Protein AF-A0A7S1P3B6-F1 (afdb_monomer_lite)

Foldseek 3Di:
DVVVVVVVVVVQVLQQLLQVQVVAADEAEDAQVVVVHDFDWDDPDPRYIYTHDPHDSLVVLLQVLLVCCVVPVPDADEAEEPDVVSVVSSCVSNVDPDHHYDYNVVVVVSSVVSVVVVVVVVVVVVVVVVVVVVVCVVVVVVVVVVVVVVVVVVVVVVVVVVVVVVVPPPDDPDDDPVVVVVVVVVVVVVVVVVPPPDDD

Sequence (200 aa):
RGELSKAREVLRMFAGTYGVRRGHIVKLVWDAHGLDEEPRITRWSRHLEEIFAAGEADEYIIRQTGQLATDNPERDCIVVSDDKEVLYRTVGAAGLEHLSWLNTHTFVREMEVARGQDILMRERRIDRKLRQLEKTKPLLFSERKSSVQRREKERKAALMRKIDQRLQSPSPPPRRSIEEQIAALDDLMRQTGEADGDGA

Organism: NCBI:txid1169539

pLDDT: mean 82.57, std 13.19, range [44.09, 97.94]

Structure (mmCIF, N/CA/C/O backbone):
data_AF-A0A7S1P3B6-F1
#
_entry.id   AF-A0A7S1P3B6-F1
#
loop_
_atom_site.group_PDB
_atom_site.id
_atom_site.type_symbol
_atom_site.label_atom_id
_atom_site.label_alt_id
_atom_site.label_comp_id
_atom_site.label_asym_id
_atom_site.label_entity_id
_atom_site.label_seq_id
_atom_site.pdbx_PDB_ins_code
_atom_site.Cartn_x
_atom_site.Cartn_y
_atom_site.Cartn_z
_atom_site.occupancy
_atom_site.B_iso_or_equiv
_atom_site.auth_seq_id
_atom_site.auth_comp_id
_atom_site.auth_asym_id
_atom_site.auth_atom_id
_atom_site.pdbx_PDB_model_num
ATOM 1 N N . ARG A 1 1 ? 21.021 0.767 7.528 1.00 61.84 1 ARG A N 1
ATOM 2 C CA . ARG A 1 1 ? 20.502 -0.629 7.548 1.00 61.84 1 ARG A CA 1
ATOM 3 C C . ARG A 1 1 ? 19.243 -0.771 8.411 1.00 61.84 1 ARG A C 1
ATOM 5 O O . ARG A 1 1 ? 18.175 -0.932 7.840 1.00 61.84 1 ARG A O 1
ATOM 12 N N . GLY A 1 2 ? 19.307 -0.618 9.742 1.00 71.00 2 GLY A N 1
ATOM 13 C CA . GLY A 1 2 ? 18.113 -0.736 10.609 1.00 71.00 2 GLY A CA 1
ATOM 14 C C . GLY A 1 2 ? 16.985 0.271 10.314 1.00 71.00 2 GLY A C 1
ATOM 15 O O . GLY A 1 2 ? 15.812 -0.083 10.374 1.00 71.00 2 GLY A O 1
ATOM 16 N N . GLU A 1 3 ? 17.327 1.503 9.931 1.00 75.81 3 GLU A N 1
ATOM 17 C CA . GLU A 1 3 ? 16.344 2.543 9.576 1.00 75.81 3 GLU A CA 1
ATOM 18 C C . GLU A 1 3 ? 15.631 2.268 8.245 1.00 75.81 3 GLU A C 1
ATOM 20 O O . GLU A 1 3 ? 14.416 2.425 8.161 1.00 75.81 3 GLU A O 1
ATOM 25 N N . LEU A 1 4 ? 16.354 1.762 7.238 1.00 82.69 4 LEU A N 1
ATOM 26 C CA . LEU A 1 4 ? 15.772 1.364 5.951 1.00 82.69 4 LEU A CA 1
ATOM 27 C C . LEU A 1 4 ? 14.780 0.208 6.120 1.00 82.69 4 LEU A C 1
ATOM 29 O O . LEU A 1 4 ? 13.710 0.232 5.522 1.00 82.69 4 LEU A O 1
ATOM 33 N N . SER A 1 5 ? 15.073 -0.762 6.995 1.00 87.19 5 SER A N 1
ATOM 34 C CA . SER A 1 5 ? 14.123 -1.844 7.292 1.00 87.19 5 SER A CA 1
ATOM 35 C C . SER A 1 5 ? 12.802 -1.308 7.849 1.00 87.19 5 SER A C 1
ATOM 37 O O . SER A 1 5 ? 11.734 -1.692 7.374 1.00 87.19 5 SER A O 1
ATOM 39 N N . LYS A 1 6 ? 12.867 -0.360 8.793 1.00 90.81 6 LYS A N 1
ATOM 40 C CA . LYS A 1 6 ? 11.674 0.292 9.352 1.00 90.81 6 LYS A CA 1
ATOM 41 C C . LYS A 1 6 ? 10.924 1.110 8.301 1.00 90.81 6 LYS A C 1
ATOM 43 O O . LYS A 1 6 ? 9.700 1.050 8.248 1.00 90.81 6 LYS A O 1
ATOM 48 N N . ALA A 1 7 ? 11.637 1.842 7.444 1.00 90.62 7 ALA A N 1
ATOM 49 C CA . ALA A 1 7 ? 11.020 2.604 6.360 1.00 90.62 7 ALA A CA 1
ATOM 50 C C . ALA A 1 7 ? 10.242 1.691 5.394 1.00 90.62 7 ALA A C 1
ATOM 52 O O . ALA A 1 7 ? 9.104 2.007 5.046 1.00 90.62 7 ALA A O 1
ATOM 53 N N . ARG A 1 8 ? 10.795 0.521 5.037 1.00 92.50 8 ARG A N 1
ATOM 54 C CA . ARG A 1 8 ? 10.099 -0.485 4.212 1.00 92.50 8 ARG A CA 1
ATOM 55 C C . ARG A 1 8 ? 8.841 -1.018 4.887 1.00 92.50 8 ARG A C 1
ATOM 57 O O . ARG A 1 8 ? 7.800 -1.098 4.246 1.00 92.50 8 ARG A O 1
ATOM 64 N N . GLU A 1 9 ? 8.908 -1.354 6.175 1.00 92.44 9 GLU A N 1
ATOM 65 C CA . GLU A 1 9 ? 7.739 -1.824 6.935 1.00 92.44 9 GLU A CA 1
ATOM 66 C C . GLU A 1 9 ? 6.615 -0.782 6.965 1.00 92.44 9 GLU A C 1
ATOM 68 O O . GLU A 1 9 ? 5.444 -1.114 6.749 1.00 92.44 9 GLU A O 1
ATOM 73 N N . VAL A 1 10 ? 6.969 0.487 7.184 1.00 92.00 10 VAL A N 1
ATOM 74 C CA . VAL A 1 10 ? 6.019 1.603 7.150 1.00 92.00 10 VAL A CA 1
ATOM 75 C C . VAL A 1 10 ? 5.425 1.752 5.750 1.00 92.00 10 VAL A C 1
ATOM 77 O O . VAL A 1 10 ? 4.201 1.762 5.616 1.00 92.00 10 VAL A O 1
ATOM 80 N N . LEU A 1 11 ? 6.252 1.788 4.701 1.00 93.38 11 LEU A N 1
ATOM 81 C CA . LEU A 1 11 ? 5.773 1.903 3.322 1.00 93.38 11 LEU A CA 1
ATOM 82 C C . LEU A 1 11 ? 4.836 0.747 2.958 1.00 93.38 11 LEU A C 1
ATOM 84 O O . LEU A 1 11 ? 3.761 0.973 2.408 1.00 93.38 11 LEU A O 1
ATOM 88 N N . ARG A 1 12 ? 5.187 -0.482 3.342 1.00 95.06 12 ARG A N 1
ATOM 89 C CA . ARG A 1 12 ? 4.375 -1.686 3.135 1.00 95.06 12 ARG A CA 1
ATOM 90 C C . ARG A 1 12 ? 2.998 -1.562 3.787 1.00 95.06 12 ARG A C 1
ATOM 92 O O . ARG A 1 12 ? 1.987 -1.857 3.151 1.00 95.06 12 ARG A O 1
ATOM 99 N N . MET A 1 13 ? 2.931 -1.091 5.033 1.00 93.12 13 MET A N 1
ATOM 100 C CA . MET A 1 13 ? 1.661 -0.883 5.739 1.00 93.12 13 MET A CA 1
ATOM 101 C C . MET A 1 13 ? 0.756 0.124 5.009 1.00 93.12 13 MET A C 1
ATOM 103 O O . MET A 1 13 ? -0.451 -0.102 4.861 1.00 93.12 13 MET A O 1
ATOM 107 N N . PHE A 1 14 ? 1.334 1.233 4.546 1.00 94.62 14 PHE A N 1
ATOM 108 C CA . PHE A 1 14 ? 0.604 2.293 3.851 1.00 94.62 14 PHE A CA 1
ATOM 109 C C . PHE A 1 14 ? 0.151 1.841 2.462 1.00 94.62 14 PHE A C 1
ATOM 111 O O . PHE A 1 14 ? -1.035 1.946 2.148 1.00 94.62 14 PHE A O 1
ATOM 118 N N . ALA A 1 15 ? 1.054 1.247 1.682 1.00 95.12 15 ALA A N 1
ATOM 119 C CA . ALA A 1 15 ? 0.781 0.692 0.362 1.00 95.12 15 ALA A CA 1
ATOM 120 C C . ALA A 1 15 ? -0.325 -0.371 0.408 1.00 95.12 15 ALA A C 1
ATOM 122 O O . ALA A 1 15 ? -1.250 -0.344 -0.403 1.00 95.12 15 ALA A O 1
ATOM 123 N N . GLY A 1 16 ? -0.298 -1.262 1.404 1.00 95.38 16 GLY A N 1
ATOM 124 C CA . GLY A 1 16 ? -1.354 -2.256 1.595 1.00 95.38 16 GLY A CA 1
ATOM 125 C C . GLY A 1 16 ? -2.717 -1.630 1.889 1.00 95.38 16 GLY A C 1
ATOM 126 O O . GLY A 1 16 ? -3.728 -2.046 1.322 1.00 95.38 16 GLY A O 1
ATOM 127 N N . THR A 1 17 ? -2.755 -0.595 2.733 1.00 94.19 17 THR A N 1
ATOM 128 C CA . THR A 1 17 ? -3.996 0.139 3.039 1.00 94.19 17 THR A CA 1
ATOM 129 C C . THR A 1 17 ? -4.535 0.853 1.799 1.00 94.19 17 THR A C 1
ATOM 131 O O . THR A 1 17 ? -5.733 0.786 1.515 1.00 94.19 17 THR A O 1
ATOM 134 N N . TYR A 1 18 ? -3.648 1.492 1.037 1.00 95.19 18 TYR A N 1
ATOM 135 C CA . TYR A 1 18 ? -3.977 2.156 -0.219 1.00 95.19 18 TYR A CA 1
ATOM 136 C C . TYR A 1 18 ? -4.554 1.178 -1.250 1.00 95.19 18 TYR A C 1
ATOM 138 O O . TYR A 1 18 ? -5.647 1.417 -1.764 1.00 95.19 18 TYR A O 1
ATOM 146 N N . GLY A 1 19 ? -3.889 0.039 -1.477 1.00 95.12 19 GLY A N 1
ATOM 147 C CA . GLY A 1 19 ? -4.352 -1.000 -2.399 1.00 95.12 19 GLY A CA 1
ATOM 148 C C . GLY A 1 19 ? -5.749 -1.521 -2.052 1.00 95.12 19 GLY A C 1
ATOM 149 O O . GLY A 1 19 ? -6.617 -1.590 -2.920 1.00 95.12 19 GLY A O 1
ATOM 150 N N . VAL A 1 20 ? -6.025 -1.788 -0.767 1.00 94.00 20 VAL A N 1
ATOM 151 C CA . VAL A 1 20 ? -7.367 -2.191 -0.298 1.00 94.00 20 VAL A CA 1
ATOM 152 C C . VAL A 1 20 ? -8.415 -1.117 -0.596 1.00 94.00 20 VAL A C 1
ATOM 154 O O . VAL A 1 20 ? -9.520 -1.439 -1.029 1.00 94.00 20 VAL A O 1
ATOM 157 N N . ARG A 1 21 ? -8.090 0.155 -0.346 1.00 90.88 21 ARG A N 1
ATOM 158 C CA . ARG A 1 21 ? -9.032 1.276 -0.472 1.00 90.88 21 ARG A CA 1
ATOM 159 C C . ARG A 1 21 ? -9.351 1.633 -1.915 1.00 90.88 21 ARG A C 1
ATOM 161 O O . ARG A 1 21 ? -10.497 1.959 -2.206 1.00 90.88 21 ARG A O 1
ATOM 168 N N . ARG A 1 22 ? -8.352 1.578 -2.791 1.00 91.81 22 ARG A N 1
ATOM 169 C CA . ARG A 1 22 ? -8.499 1.901 -4.214 1.00 91.81 22 ARG A CA 1
ATOM 170 C C . ARG A 1 22 ? -8.865 0.693 -5.077 1.00 91.81 22 ARG A C 1
ATOM 172 O O . ARG A 1 22 ? -9.194 0.863 -6.240 1.00 91.81 22 ARG A O 1
ATOM 179 N N . GLY A 1 23 ? -8.822 -0.518 -4.520 1.00 92.81 23 GLY A N 1
ATOM 180 C CA . GLY A 1 23 ? -9.044 -1.746 -5.283 1.00 92.81 23 GLY A CA 1
ATOM 181 C C . GLY A 1 23 ? -7.869 -2.121 -6.191 1.00 92.81 23 GLY A C 1
ATOM 182 O O . GLY A 1 23 ? -8.039 -2.935 -7.091 1.00 92.81 23 GLY A O 1
ATOM 183 N N . HIS A 1 24 ? -6.681 -1.563 -5.951 1.00 93.25 24 HIS A N 1
ATOM 184 C CA . HIS A 1 24 ? -5.470 -1.855 -6.718 1.00 93.25 24 HIS A CA 1
ATOM 185 C C . HIS A 1 24 ? -4.653 -2.987 -6.083 1.00 93.25 24 HIS A C 1
ATOM 187 O O . HIS A 1 24 ? -4.792 -3.297 -4.893 1.00 93.25 24 HIS A O 1
ATOM 193 N N . ILE A 1 25 ? -3.777 -3.595 -6.883 1.00 95.12 25 ILE A N 1
ATOM 194 C CA . ILE A 1 25 ? -2.675 -4.428 -6.394 1.00 95.12 25 ILE A CA 1
ATOM 195 C C . ILE A 1 25 ? -1.422 -3.563 -6.447 1.00 95.12 25 ILE A C 1
ATOM 197 O O . ILE A 1 25 ? -0.974 -3.197 -7.529 1.00 95.12 25 ILE A O 1
ATOM 201 N N . VAL A 1 26 ? -0.874 -3.219 -5.284 1.00 96.12 26 VAL A N 1
ATOM 202 C CA . VAL A 1 26 ? 0.354 -2.426 -5.201 1.00 96.12 26 VAL A CA 1
ATOM 203 C C . VAL A 1 26 ? 1.552 -3.366 -5.212 1.00 96.12 26 VAL A C 1
ATOM 205 O O . VAL A 1 26 ? 1.605 -4.306 -4.417 1.00 96.12 26 VAL A O 1
ATOM 208 N N . LYS A 1 27 ? 2.514 -3.104 -6.096 1.00 96.31 27 LYS A N 1
ATOM 209 C CA . LYS A 1 27 ? 3.785 -3.828 -6.169 1.00 96.31 27 LYS A CA 1
ATOM 210 C C . LYS A 1 27 ? 4.906 -2.890 -5.733 1.00 96.31 27 LYS A C 1
ATOM 212 O O . LYS A 1 27 ? 5.185 -1.915 -6.421 1.00 96.31 27 LYS A O 1
ATOM 217 N N . LEU A 1 28 ? 5.516 -3.160 -4.581 1.00 96.50 28 LEU A N 1
ATOM 218 C CA . LEU A 1 28 ? 6.702 -2.440 -4.115 1.00 96.50 28 LEU A CA 1
ATOM 219 C C . LEU A 1 28 ? 7.939 -3.158 -4.644 1.00 96.50 28 LEU A C 1
ATOM 221 O O . LEU A 1 28 ? 8.182 -4.298 -4.252 1.00 96.50 28 LEU A O 1
ATOM 225 N N . VAL A 1 29 ? 8.688 -2.512 -5.535 1.00 96.00 29 VAL A N 1
ATOM 226 C CA . VAL A 1 29 ? 9.890 -3.080 -6.156 1.00 96.00 29 VAL A CA 1
ATOM 227 C C . VAL A 1 29 ? 11.123 -2.434 -5.539 1.00 96.00 29 VAL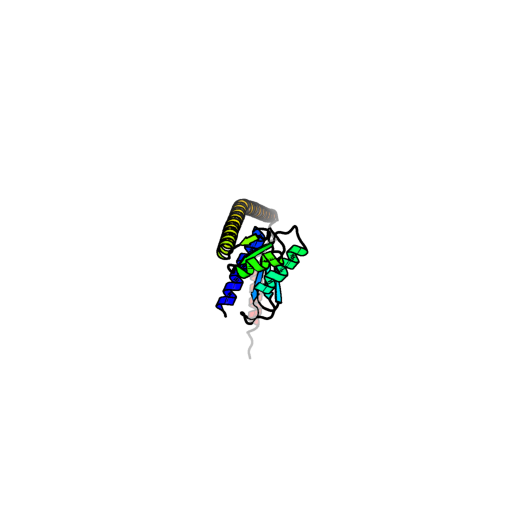 A C 1
ATOM 229 O O . VAL A 1 29 ? 11.213 -1.214 -5.451 1.00 96.00 29 VAL A O 1
ATOM 232 N N . TRP A 1 30 ? 12.063 -3.266 -5.111 1.00 95.19 30 TRP A N 1
ATOM 233 C CA . TRP A 1 30 ? 13.320 -2.871 -4.496 1.00 95.19 30 TRP A CA 1
ATOM 234 C C . TRP A 1 30 ? 14.490 -3.433 -5.297 1.00 95.19 30 TRP A C 1
ATOM 236 O O . TRP A 1 30 ? 14.425 -4.577 -5.751 1.00 95.19 30 TRP A O 1
ATOM 246 N N . ASP A 1 31 ? 15.579 -2.672 -5.401 1.00 93.88 31 ASP A N 1
ATOM 247 C CA . ASP A 1 31 ? 16.866 -3.225 -5.821 1.00 93.88 31 ASP A CA 1
ATOM 248 C C . ASP A 1 31 ? 17.407 -4.108 -4.690 1.00 93.88 31 ASP A C 1
ATOM 250 O O . ASP A 1 31 ? 17.659 -3.644 -3.574 1.00 93.88 31 ASP A O 1
ATOM 254 N N . ALA A 1 32 ? 17.527 -5.404 -4.971 1.00 92.44 32 ALA A N 1
ATOM 255 C CA . ALA A 1 32 ? 17.988 -6.383 -4.001 1.00 92.44 32 ALA A CA 1
ATOM 256 C C . ALA A 1 32 ? 19.463 -6.157 -3.624 1.00 92.44 32 ALA A C 1
ATOM 258 O O . ALA A 1 32 ? 19.812 -6.251 -2.447 1.00 92.44 32 ALA A O 1
ATOM 259 N N . HIS A 1 33 ? 20.308 -5.770 -4.589 1.00 87.75 33 HIS A N 1
ATOM 260 C CA . HIS A 1 33 ? 21.740 -5.556 -4.364 1.00 87.75 33 HIS A CA 1
ATOM 261 C C . HIS A 1 33 ? 21.981 -4.311 -3.517 1.00 87.75 33 HIS A C 1
ATOM 263 O O . HIS A 1 33 ? 22.737 -4.365 -2.550 1.00 87.75 33 HIS A O 1
ATOM 269 N N . GLY A 1 34 ? 21.276 -3.214 -3.811 1.00 86.25 34 GLY A N 1
ATOM 270 C CA . GLY A 1 34 ? 21.343 -1.984 -3.016 1.00 86.25 34 GLY A CA 1
ATOM 271 C C . GLY A 1 34 ? 20.883 -2.143 -1.558 1.00 86.25 34 GLY A C 1
ATOM 272 O O . GLY A 1 34 ? 21.132 -1.260 -0.735 1.00 86.25 34 GLY A O 1
ATOM 273 N N . LEU A 1 35 ? 20.219 -3.254 -1.220 1.00 87.88 35 LEU A N 1
ATOM 274 C CA . LEU A 1 35 ? 19.700 -3.540 0.118 1.00 87.88 35 LEU A CA 1
ATOM 275 C C . LEU A 1 35 ? 20.355 -4.740 0.819 1.00 87.88 35 LEU A C 1
ATOM 277 O O . LEU A 1 35 ? 19.934 -5.048 1.934 1.00 87.88 35 LEU A O 1
ATOM 281 N N . ASP A 1 36 ? 21.370 -5.377 0.223 1.00 89.12 36 ASP A N 1
ATOM 282 C CA . ASP A 1 36 ? 21.962 -6.639 0.701 1.00 89.12 36 ASP A CA 1
ATOM 283 C C . ASP A 1 36 ? 20.909 -7.759 0.891 1.00 89.12 36 ASP A C 1
ATOM 285 O O . ASP A 1 36 ? 20.940 -8.515 1.864 1.00 89.12 36 ASP A O 1
ATOM 289 N N . GLU A 1 37 ? 19.928 -7.845 -0.008 1.00 91.06 37 GLU A N 1
ATOM 290 C CA . GLU A 1 37 ? 18.827 -8.812 0.052 1.00 91.06 37 GLU A CA 1
ATOM 291 C C . GLU A 1 37 ? 18.897 -9.791 -1.126 1.00 91.06 37 GLU A C 1
ATOM 293 O O . GLU A 1 37 ? 19.353 -9.453 -2.216 1.00 91.06 37 GLU A O 1
ATOM 298 N N . GLU A 1 38 ? 18.398 -11.012 -0.937 1.00 94.56 38 GLU A N 1
ATOM 299 C CA . GLU A 1 38 ? 18.247 -11.962 -2.043 1.00 94.56 38 GLU A CA 1
ATOM 300 C C . GLU A 1 38 ? 17.012 -11.630 -2.899 1.00 94.56 38 GLU A C 1
ATOM 302 O O . GLU A 1 38 ? 15.961 -11.280 -2.338 1.00 94.56 38 GLU A O 1
ATOM 307 N N . PRO A 1 39 ? 17.085 -11.791 -4.236 1.00 96.69 39 PRO A N 1
ATOM 308 C CA . PRO A 1 39 ? 15.933 -11.619 -5.108 1.00 96.69 39 PRO A CA 1
ATOM 309 C C . PRO A 1 39 ? 14.790 -12.559 -4.729 1.00 96.69 39 PRO A C 1
ATOM 311 O O . PRO A 1 39 ? 14.952 -13.778 -4.672 1.00 96.69 39 PRO A O 1
ATOM 314 N N . ARG A 1 40 ? 13.611 -11.994 -4.480 1.00 96.81 40 ARG A N 1
ATOM 315 C CA . ARG A 1 40 ? 12.426 -12.745 -4.051 1.00 96.81 40 ARG A CA 1
ATOM 316 C C . ARG A 1 40 ? 11.156 -11.942 -4.255 1.00 96.81 40 ARG A C 1
ATOM 318 O O . ARG A 1 40 ? 11.177 -10.714 -4.292 1.00 96.81 40 ARG A O 1
ATOM 325 N N . ILE A 1 41 ? 10.033 -12.647 -4.318 1.00 97.12 41 ILE A N 1
ATOM 326 C CA . ILE A 1 41 ? 8.700 -12.048 -4.351 1.00 97.12 41 ILE A CA 1
ATOM 327 C C . ILE A 1 41 ? 7.936 -12.525 -3.122 1.00 97.12 41 ILE A C 1
ATOM 329 O O . ILE A 1 41 ? 7.739 -13.723 -2.928 1.00 97.12 41 ILE A O 1
ATOM 333 N N . THR A 1 42 ? 7.473 -11.578 -2.315 1.00 97.44 42 THR A N 1
ATOM 334 C CA . THR A 1 42 ? 6.662 -11.834 -1.127 1.00 97.44 42 THR A CA 1
ATOM 335 C C . THR A 1 42 ? 5.280 -11.234 -1.323 1.00 97.44 42 THR A C 1
ATOM 337 O O . THR A 1 42 ? 5.106 -10.016 -1.389 1.00 97.44 42 THR A O 1
ATOM 340 N N . ARG A 1 43 ? 4.257 -12.090 -1.367 1.00 97.56 43 ARG A N 1
ATOM 341 C CA . ARG A 1 43 ? 2.864 -11.644 -1.403 1.00 97.56 43 ARG A CA 1
ATOM 342 C C . ARG A 1 43 ? 2.324 -11.486 0.013 1.00 97.56 43 ARG A C 1
ATOM 344 O O . ARG A 1 43 ? 2.047 -12.468 0.694 1.00 97.56 43 ARG A O 1
ATOM 351 N N . TRP A 1 44 ? 2.133 -10.241 0.437 1.00 96.50 44 TRP A N 1
ATOM 352 C CA . TRP A 1 44 ? 1.631 -9.913 1.773 1.00 96.50 44 TRP A CA 1
ATOM 353 C C . TRP A 1 44 ? 0.107 -9.982 1.861 1.00 96.50 44 TRP A C 1
ATOM 355 O O . TRP A 1 44 ? -0.454 -10.290 2.910 1.00 96.50 44 TRP A O 1
ATOM 365 N N . SER A 1 45 ? -0.586 -9.671 0.764 1.00 96.62 45 SER A N 1
ATOM 366 C CA . SER A 1 45 ? -2.042 -9.780 0.680 1.00 96.62 45 SER A CA 1
ATOM 367 C C . SER A 1 45 ? -2.507 -9.876 -0.775 1.00 96.62 45 SER A C 1
ATOM 369 O O . SER A 1 45 ? -1.710 -9.837 -1.712 1.00 96.62 45 SER A O 1
ATOM 371 N N . ARG A 1 46 ? -3.826 -9.934 -0.998 1.00 96.62 46 ARG A N 1
ATOM 372 C CA . ARG A 1 46 ? -4.382 -9.821 -2.356 1.00 96.62 46 ARG A CA 1
ATOM 373 C C . ARG A 1 46 ? -4.127 -8.453 -3.015 1.00 96.62 46 ARG A C 1
ATOM 375 O O . ARG A 1 46 ? -4.253 -8.371 -4.227 1.00 96.62 46 ARG A O 1
ATOM 382 N N . HIS A 1 47 ? -3.791 -7.424 -2.229 1.00 97.06 47 HIS A N 1
ATOM 383 C CA . HIS A 1 47 ? -3.602 -6.033 -2.664 1.00 97.06 47 HIS A CA 1
ATOM 384 C C . HIS A 1 47 ? -2.154 -5.533 -2.541 1.00 97.06 47 HIS A C 1
ATOM 386 O O . HIS A 1 47 ? -1.903 -4.362 -2.815 1.00 97.06 47 HIS A O 1
ATOM 392 N N . LEU A 1 48 ? -1.217 -6.371 -2.084 1.00 97.75 48 LEU A N 1
ATOM 393 C CA . LEU A 1 48 ? 0.161 -5.951 -1.841 1.00 97.75 48 LEU A CA 1
ATOM 394 C C . LEU A 1 48 ? 1.157 -7.076 -2.101 1.00 97.75 48 LEU A C 1
ATOM 396 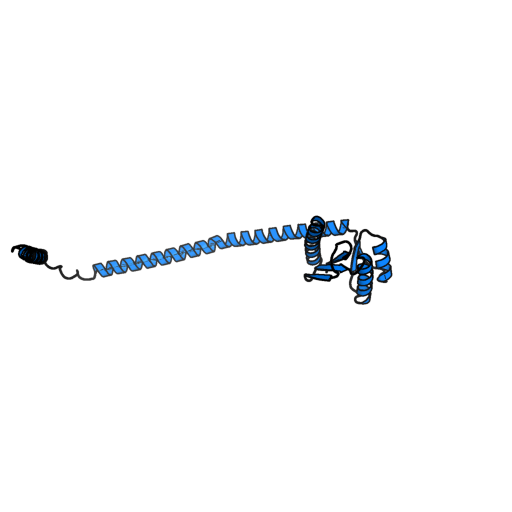O O . LEU A 1 48 ? 1.088 -8.137 -1.470 1.00 97.75 48 LEU A O 1
ATOM 400 N N . GLU A 1 49 ? 2.119 -6.775 -2.960 1.00 97.94 49 GLU A N 1
ATOM 401 C CA . GLU A 1 49 ? 3.292 -7.586 -3.253 1.00 97.94 49 GLU A CA 1
ATOM 402 C C . GLU A 1 49 ? 4.552 -6.756 -3.007 1.00 97.94 49 GLU A C 1
ATOM 404 O O . GLU A 1 49 ? 4.596 -5.557 -3.284 1.00 97.94 49 GLU A O 1
ATOM 409 N N . GLU A 1 50 ? 5.571 -7.399 -2.456 1.00 97.25 50 GLU A N 1
ATOM 410 C CA . GLU A 1 50 ? 6.895 -6.829 -2.251 1.00 97.25 50 GLU A CA 1
ATOM 411 C C . GLU A 1 50 ? 7.904 -7.661 -3.033 1.00 97.25 50 GLU A C 1
ATOM 413 O O . GLU A 1 50 ? 7.914 -8.888 -2.933 1.00 97.25 50 GLU A O 1
ATOM 418 N N . ILE A 1 51 ? 8.722 -6.995 -3.834 1.00 97.44 51 ILE A N 1
ATOM 419 C CA . ILE A 1 51 ? 9.579 -7.619 -4.830 1.00 97.44 51 ILE A CA 1
ATOM 420 C C . ILE A 1 51 ? 10.993 -7.091 -4.641 1.00 97.44 51 ILE A C 1
ATOM 422 O O . ILE A 1 51 ? 11.223 -5.890 -4.695 1.00 97.44 51 ILE A O 1
ATOM 426 N N . PHE A 1 52 ? 11.933 -8.003 -4.454 1.00 96.75 52 PHE A N 1
ATOM 427 C CA . PHE A 1 52 ? 13.364 -7.746 -4.515 1.00 96.75 52 PHE A CA 1
ATOM 428 C C . PHE A 1 52 ? 13.840 -8.193 -5.893 1.00 96.75 52 PHE A C 1
ATOM 430 O O . PHE A 1 52 ? 13.837 -9.389 -6.194 1.00 96.75 52 PHE A O 1
ATOM 437 N N . ALA A 1 53 ? 14.152 -7.232 -6.758 1.00 96.38 53 ALA A N 1
ATOM 438 C CA . ALA A 1 53 ? 14.495 -7.486 -8.147 1.00 96.38 53 ALA A CA 1
ATOM 439 C C . ALA A 1 53 ? 15.888 -8.123 -8.272 1.00 96.38 53 ALA A C 1
ATOM 441 O O . ALA A 1 53 ? 16.843 -7.715 -7.615 1.00 96.38 53 ALA A O 1
ATOM 442 N N . ALA A 1 54 ? 16.010 -9.116 -9.156 1.00 91.75 54 ALA A N 1
ATOM 443 C CA . ALA A 1 54 ? 17.309 -9.593 -9.621 1.00 91.75 54 ALA A CA 1
ATOM 444 C C . ALA A 1 54 ? 17.866 -8.568 -10.623 1.00 91.75 54 ALA A C 1
ATOM 446 O O . ALA A 1 54 ? 17.583 -8.657 -11.818 1.00 91.75 54 ALA A O 1
ATOM 447 N N . GLY A 1 55 ? 18.583 -7.568 -10.106 1.00 89.62 55 GLY A N 1
ATOM 448 C CA . GLY A 1 55 ? 19.078 -6.410 -10.855 1.00 89.62 55 GLY A CA 1
ATOM 449 C C . GLY A 1 55 ? 18.406 -5.110 -10.412 1.00 89.62 55 GLY A C 1
ATOM 450 O O . GLY A 1 55 ? 17.778 -5.061 -9.355 1.00 89.62 55 GLY A O 1
ATOM 451 N N . GLU A 1 56 ? 18.537 -4.068 -11.228 1.00 91.81 56 GLU A N 1
ATOM 452 C CA . GLU A 1 56 ? 17.960 -2.755 -10.937 1.00 91.81 56 GLU A CA 1
ATOM 453 C C . GLU A 1 56 ? 16.427 -2.819 -10.884 1.00 91.81 56 GLU A C 1
ATOM 455 O O . GLU A 1 56 ? 15.770 -3.481 -11.699 1.00 91.81 56 GLU A O 1
ATOM 460 N N . ALA A 1 57 ? 15.844 -2.116 -9.909 1.00 93.06 57 ALA A N 1
ATOM 461 C CA . ALA A 1 57 ? 14.394 -2.048 -9.739 1.00 93.06 57 ALA A CA 1
ATOM 462 C C . ALA A 1 57 ? 13.700 -1.500 -10.996 1.00 93.06 57 ALA A C 1
ATOM 464 O O . ALA A 1 57 ? 12.633 -1.985 -11.376 1.00 93.06 57 ALA A O 1
ATOM 465 N N . ASP A 1 58 ? 14.335 -0.544 -11.667 1.00 93.31 58 ASP A N 1
ATOM 466 C CA . ASP A 1 58 ? 13.792 0.147 -12.831 1.00 93.31 58 ASP A CA 1
ATOM 467 C C . ASP A 1 58 ? 13.644 -0.782 -14.036 1.00 93.31 58 ASP A C 1
ATOM 469 O O . ASP A 1 58 ? 12.567 -0.865 -14.627 1.00 93.31 58 ASP A O 1
ATOM 473 N N . GLU A 1 59 ? 14.675 -1.574 -14.343 1.00 93.12 59 GLU A N 1
ATOM 474 C CA . GLU A 1 59 ? 14.620 -2.597 -15.396 1.00 93.12 59 GLU A CA 1
ATOM 475 C C . GLU A 1 59 ? 13.528 -3.633 -15.121 1.00 93.12 59 GLU A C 1
ATOM 477 O O . GLU A 1 59 ? 12.808 -4.076 -16.026 1.00 93.12 59 GLU A O 1
ATOM 482 N N . TYR A 1 60 ? 13.361 -4.008 -13.850 1.00 94.81 60 TYR A N 1
ATOM 483 C CA . TYR A 1 60 ? 12.287 -4.905 -13.452 1.00 94.81 60 TYR A CA 1
ATOM 484 C C . TYR A 1 60 ? 10.910 -4.277 -13.707 1.00 94.81 60 TYR A C 1
ATOM 486 O O . TYR A 1 60 ? 10.050 -4.939 -14.297 1.00 94.81 60 TYR A O 1
ATOM 494 N N . ILE A 1 61 ? 10.701 -3.018 -13.305 1.00 92.94 61 ILE A N 1
ATOM 495 C CA . ILE A 1 61 ? 9.445 -2.281 -13.508 1.00 92.94 61 ILE A CA 1
ATOM 496 C C . ILE A 1 61 ? 9.132 -2.148 -14.999 1.00 92.94 61 ILE A C 1
ATOM 498 O O . ILE A 1 61 ? 8.024 -2.501 -15.407 1.00 92.94 61 ILE A O 1
ATOM 502 N N . ILE A 1 62 ? 10.094 -1.710 -15.814 1.00 91.50 62 ILE A N 1
ATOM 503 C CA . ILE A 1 62 ? 9.927 -1.517 -17.261 1.00 91.50 62 ILE A CA 1
ATOM 504 C C . ILE A 1 62 ? 9.499 -2.834 -17.919 1.00 91.50 62 ILE A C 1
ATOM 506 O O . ILE A 1 62 ? 8.472 -2.892 -18.601 1.00 91.50 62 ILE A O 1
ATOM 510 N N . ARG A 1 63 ? 10.233 -3.923 -17.656 1.00 92.12 63 ARG A N 1
ATOM 511 C CA . ARG A 1 63 ? 9.943 -5.243 -18.232 1.00 92.12 63 ARG A CA 1
ATOM 512 C C . ARG A 1 63 ? 8.582 -5.778 -17.795 1.00 92.12 63 ARG A C 1
ATOM 514 O O . ARG A 1 63 ? 7.828 -6.277 -18.626 1.00 92.12 63 ARG A O 1
ATOM 521 N N . GLN A 1 64 ? 8.270 -5.713 -16.500 1.00 91.69 64 GLN A N 1
ATOM 522 C CA . GLN A 1 64 ? 7.000 -6.228 -15.983 1.00 91.69 64 GLN A CA 1
ATOM 523 C C . GLN A 1 64 ? 5.807 -5.418 -16.474 1.00 91.69 64 GLN A C 1
ATOM 525 O O . GLN A 1 64 ? 4.766 -5.994 -16.773 1.00 91.69 64 GLN A O 1
ATOM 530 N N . THR A 1 65 ? 5.951 -4.101 -16.581 1.00 89.62 65 THR A N 1
ATOM 531 C CA . THR A 1 65 ? 4.881 -3.234 -17.075 1.00 89.62 65 THR A CA 1
ATOM 532 C C . THR A 1 65 ? 4.621 -3.486 -18.556 1.00 89.62 65 THR A C 1
ATOM 534 O O . THR A 1 65 ? 3.464 -3.621 -18.942 1.00 89.62 65 THR A O 1
ATOM 537 N N . GLY A 1 66 ? 5.672 -3.662 -19.366 1.00 87.69 66 GLY A N 1
ATOM 538 C CA . GLY A 1 66 ? 5.524 -4.037 -20.776 1.00 87.69 66 GLY A CA 1
ATOM 539 C C . GLY A 1 66 ? 4.835 -5.392 -20.976 1.00 87.69 66 GLY A C 1
ATOM 540 O O . GLY A 1 66 ? 3.925 -5.517 -21.795 1.00 87.69 66 GLY A O 1
ATOM 541 N N . GLN A 1 67 ? 5.200 -6.395 -20.170 1.00 88.94 67 GLN A N 1
ATOM 542 C CA . GLN A 1 67 ? 4.526 -7.700 -20.176 1.00 88.94 67 GLN A CA 1
ATOM 543 C C . GLN A 1 67 ? 3.058 -7.582 -19.755 1.00 88.94 67 GLN A C 1
ATOM 545 O O . GLN A 1 67 ? 2.181 -8.078 -20.451 1.00 88.94 67 GLN A O 1
ATOM 550 N N . LEU A 1 68 ? 2.771 -6.866 -18.663 1.00 86.69 68 LEU A N 1
ATOM 551 C CA . LEU A 1 68 ? 1.403 -6.665 -18.182 1.00 86.69 68 LEU A CA 1
ATOM 552 C C . LEU A 1 68 ? 0.520 -5.954 -19.207 1.00 86.69 68 LEU A C 1
ATOM 554 O O . LEU A 1 68 ? -0.631 -6.352 -19.368 1.00 86.69 68 LEU A O 1
ATOM 558 N N . ALA A 1 69 ? 1.054 -4.942 -19.891 1.00 84.50 69 ALA A N 1
ATOM 559 C CA . ALA A 1 69 ? 0.358 -4.228 -20.954 1.00 84.50 69 ALA A CA 1
ATOM 560 C C . ALA A 1 69 ? 0.024 -5.151 -22.135 1.00 84.50 69 ALA A C 1
ATOM 562 O O . ALA A 1 69 ? -1.086 -5.110 -22.659 1.00 84.50 69 ALA A O 1
ATOM 563 N N . THR A 1 70 ? 0.963 -6.027 -22.505 1.00 84.25 70 THR A N 1
ATOM 564 C CA . THR A 1 70 ? 0.773 -7.011 -23.582 1.00 84.25 70 THR A CA 1
ATOM 565 C C . THR A 1 70 ? -0.269 -8.064 -23.199 1.00 84.25 70 THR A C 1
ATOM 567 O O . THR A 1 70 ? -1.163 -8.373 -23.984 1.00 84.25 70 THR A O 1
ATOM 570 N N . ASP A 1 71 ? -0.179 -8.596 -21.980 1.00 87.38 71 ASP A N 1
ATOM 571 C CA . ASP A 1 71 ? -1.039 -9.681 -21.502 1.00 87.38 71 ASP A CA 1
ATOM 572 C C . ASP A 1 71 ? -2.454 -9.199 -21.140 1.00 87.38 71 ASP A C 1
ATOM 574 O O . ASP A 1 71 ? -3.403 -9.984 -21.130 1.00 87.38 71 ASP A O 1
ATOM 578 N N . ASN A 1 72 ? -2.602 -7.925 -20.765 1.00 82.69 72 ASN A N 1
ATOM 579 C CA . ASN A 1 72 ? -3.846 -7.347 -20.257 1.00 82.69 72 ASN A CA 1
ATOM 580 C C . ASN A 1 72 ? -4.048 -5.919 -20.798 1.00 82.69 72 ASN A C 1
ATOM 582 O O . ASN A 1 72 ? -3.999 -4.967 -20.015 1.00 82.69 72 ASN A O 1
ATOM 586 N N . PRO A 1 73 ? -4.331 -5.748 -22.100 1.00 78.50 73 PRO A N 1
ATOM 587 C CA . PRO A 1 73 ? -4.429 -4.423 -22.717 1.00 78.50 73 PRO A CA 1
ATOM 588 C C . PRO A 1 73 ? -5.552 -3.549 -22.135 1.00 78.50 73 PRO A C 1
ATOM 590 O O . PRO A 1 73 ? -5.492 -2.330 -22.228 1.00 78.50 73 PRO A O 1
ATOM 593 N N . GLU A 1 74 ? -6.565 -4.152 -21.505 1.00 78.38 74 GLU A N 1
ATOM 594 C CA . GLU A 1 74 ? -7.668 -3.431 -20.851 1.00 78.38 74 GLU A CA 1
ATOM 595 C C . GLU A 1 74 ? -7.371 -3.017 -19.398 1.00 78.38 74 GLU A C 1
ATOM 597 O O . GLU A 1 74 ? -8.209 -2.388 -18.752 1.00 78.38 74 GLU A O 1
ATOM 602 N N . ARG A 1 75 ? -6.224 -3.416 -18.828 1.00 76.00 75 ARG A N 1
ATOM 603 C CA . ARG A 1 75 ? -5.880 -3.088 -17.439 1.00 76.00 75 ARG A CA 1
ATOM 604 C C . ARG A 1 75 ? -4.964 -1.880 -17.370 1.00 76.00 75 ARG A C 1
ATOM 606 O O . ARG A 1 75 ? -3.823 -1.928 -17.819 1.00 76.00 75 ARG A O 1
ATOM 613 N N . ASP A 1 76 ? -5.424 -0.862 -16.655 1.00 80.12 76 ASP A N 1
ATOM 614 C CA . ASP A 1 76 ? -4.603 0.301 -16.346 1.00 80.12 76 ASP A CA 1
ATOM 615 C C . ASP A 1 76 ? -3.470 -0.069 -15.380 1.00 80.12 76 ASP A C 1
ATOM 617 O O . ASP A 1 76 ? -3.691 -0.572 -14.270 1.00 80.12 76 ASP A O 1
ATOM 621 N N . CYS A 1 77 ? -2.237 0.207 -15.802 1.00 86.88 77 CYS A N 1
ATOM 622 C CA . CYS A 1 77 ? -1.056 0.150 -14.954 1.00 86.88 77 CYS A CA 1
ATOM 623 C C . CYS A 1 77 ? -0.627 1.572 -14.587 1.00 86.88 77 CYS A C 1
ATOM 625 O O . CYS A 1 77 ? -0.557 2.448 -15.451 1.00 86.88 77 CYS A O 1
ATOM 627 N N . ILE A 1 78 ? -0.337 1.789 -13.301 1.00 90.31 78 ILE A N 1
ATOM 628 C CA . ILE A 1 78 ? 0.177 3.061 -12.797 1.00 90.31 78 ILE A CA 1
ATOM 629 C C . ILE A 1 78 ? 1.610 2.852 -12.329 1.00 90.31 78 ILE A C 1
ATOM 631 O O . ILE A 1 78 ? 1.848 2.081 -11.396 1.00 90.31 78 ILE A O 1
ATOM 635 N N . VAL A 1 79 ? 2.550 3.563 -12.945 1.00 92.12 79 VAL A N 1
ATOM 636 C CA . VAL A 1 79 ? 3.950 3.571 -12.507 1.00 92.12 79 VAL A CA 1
ATOM 637 C C . VAL A 1 79 ? 4.176 4.745 -11.567 1.00 92.12 79 VAL A C 1
ATOM 639 O O . VAL A 1 79 ? 3.835 5.885 -11.883 1.00 92.12 79 VAL A O 1
ATOM 642 N N . VAL A 1 80 ? 4.749 4.463 -10.399 1.00 93.50 80 VAL A N 1
ATOM 643 C CA . VAL A 1 80 ? 5.115 5.488 -9.421 1.00 93.50 80 VAL A CA 1
ATOM 644 C C . VAL A 1 80 ? 6.627 5.645 -9.418 1.00 93.50 80 VAL A C 1
ATOM 646 O O . VAL A 1 80 ? 7.328 4.741 -8.974 1.00 93.50 80 VAL A O 1
ATOM 649 N N . SER A 1 81 ? 7.122 6.775 -9.913 1.00 92.69 81 SER A N 1
ATOM 650 C CA . SER A 1 81 ? 8.543 7.125 -9.859 1.00 92.69 81 SER A CA 1
ATOM 651 C C . SER A 1 81 ? 8.721 8.633 -10.027 1.00 92.69 81 SER A C 1
ATOM 653 O O . SER A 1 81 ? 7.942 9.283 -10.727 1.00 92.69 81 SER A O 1
ATOM 655 N N . ASP A 1 82 ? 9.753 9.189 -9.393 1.00 92.44 82 ASP A N 1
ATOM 656 C CA . ASP A 1 82 ? 10.232 10.545 -9.692 1.00 92.44 82 ASP A CA 1
ATOM 657 C C . ASP A 1 82 ? 11.297 10.548 -10.802 1.00 92.44 82 ASP A C 1
ATOM 659 O O . ASP A 1 82 ? 11.615 11.609 -11.347 1.00 92.44 82 ASP A O 1
ATOM 663 N N . ASP A 1 83 ? 11.831 9.374 -11.160 1.00 91.75 83 ASP A N 1
ATOM 664 C CA . ASP A 1 83 ? 12.802 9.230 -12.236 1.00 91.75 83 ASP A CA 1
ATOM 665 C C . ASP A 1 83 ? 12.100 9.249 -13.599 1.00 91.75 83 ASP A C 1
ATOM 667 O O . ASP A 1 83 ? 11.373 8.329 -13.991 1.00 91.75 83 ASP A O 1
ATOM 671 N N . LYS A 1 84 ? 12.334 10.331 -14.342 1.00 87.88 84 LYS A N 1
ATOM 672 C CA . LYS A 1 84 ? 11.746 10.539 -15.665 1.00 87.88 84 LYS A CA 1
ATOM 673 C C . LYS A 1 84 ? 12.233 9.519 -16.685 1.00 87.88 84 LYS A C 1
ATOM 675 O O . LYS A 1 84 ? 11.462 9.182 -17.578 1.00 87.88 84 LYS A O 1
ATOM 680 N N . GLU A 1 85 ? 13.473 9.047 -16.589 1.00 89.94 85 GLU A N 1
ATOM 681 C CA . GLU A 1 85 ? 14.010 8.070 -17.534 1.00 89.94 85 GLU A CA 1
ATOM 682 C C . GLU A 1 85 ? 13.241 6.754 -17.430 1.00 89.94 85 GLU A C 1
ATOM 684 O O . GLU A 1 85 ? 12.787 6.220 -18.444 1.00 89.94 85 GLU A O 1
ATOM 689 N N . VAL A 1 86 ? 12.984 6.297 -16.204 1.00 88.12 86 VAL A N 1
ATOM 690 C CA . VAL A 1 86 ? 12.173 5.103 -15.932 1.00 88.12 86 VAL A CA 1
ATOM 691 C C . VAL A 1 86 ? 10.771 5.263 -16.509 1.00 88.12 86 VAL A C 1
ATOM 693 O O . VAL A 1 86 ? 10.274 4.359 -17.184 1.00 88.12 86 VAL A O 1
ATOM 696 N N . LEU A 1 87 ? 10.142 6.426 -16.309 1.00 86.50 87 LEU A N 1
ATOM 697 C CA . LEU A 1 87 ? 8.818 6.712 -16.865 1.00 86.50 87 LEU A CA 1
ATOM 698 C C . LEU A 1 87 ? 8.825 6.665 -18.400 1.00 86.50 87 LEU A C 1
ATOM 700 O O . LEU A 1 87 ? 8.007 5.958 -18.988 1.00 86.50 87 LEU A O 1
ATOM 704 N N . TYR A 1 88 ? 9.769 7.347 -19.057 1.00 87.31 88 TYR A N 1
ATOM 705 C CA . TYR A 1 88 ? 9.864 7.363 -20.521 1.00 87.31 88 TYR A CA 1
ATOM 706 C C . TYR A 1 88 ? 10.117 5.972 -21.102 1.00 87.31 88 TYR A C 1
ATOM 708 O O . TYR A 1 88 ? 9.444 5.561 -22.051 1.00 87.31 88 TYR A O 1
ATOM 716 N N . ARG A 1 89 ? 11.056 5.223 -20.517 1.00 89.81 89 ARG A N 1
ATOM 717 C CA . ARG A 1 89 ? 11.371 3.860 -20.952 1.00 89.81 89 ARG A CA 1
ATOM 718 C C . ARG A 1 89 ? 10.196 2.914 -20.727 1.00 89.81 89 ARG A C 1
ATOM 720 O O . ARG A 1 89 ? 9.959 2.049 -21.565 1.00 89.81 89 ARG A O 1
ATOM 727 N N . THR A 1 90 ? 9.424 3.103 -19.656 1.00 87.12 90 THR A N 1
ATOM 728 C CA . THR A 1 90 ? 8.237 2.278 -19.393 1.00 87.12 90 THR A CA 1
ATOM 729 C C . THR A 1 90 ? 7.122 2.540 -20.402 1.00 87.12 90 THR A C 1
ATOM 731 O O . THR A 1 90 ? 6.533 1.583 -20.900 1.00 87.12 90 THR A O 1
ATOM 734 N N . VAL A 1 91 ? 6.865 3.803 -20.765 1.00 83.25 91 VAL A N 1
ATOM 735 C CA . VAL A 1 91 ? 5.903 4.150 -21.830 1.00 83.25 91 VAL A CA 1
ATOM 736 C C . VAL A 1 91 ? 6.311 3.495 -23.152 1.00 83.25 91 VAL A C 1
ATOM 738 O O . VAL A 1 91 ? 5.493 2.835 -23.791 1.00 83.25 91 VAL A O 1
ATOM 741 N N . GLY A 1 92 ? 7.592 3.611 -23.524 1.00 81.94 92 GLY A N 1
ATOM 742 C CA . GLY A 1 92 ? 8.124 2.990 -24.738 1.00 81.94 92 GLY A CA 1
ATOM 743 C C . GLY A 1 92 ? 8.004 1.463 -24.739 1.00 81.94 92 GLY A C 1
ATOM 744 O O . GLY A 1 92 ? 7.585 0.884 -25.736 1.00 81.94 92 GLY A O 1
ATOM 745 N N . ALA A 1 93 ? 8.321 0.808 -23.618 1.00 80.94 93 ALA A N 1
ATOM 746 C CA . ALA A 1 93 ? 8.254 -0.649 -23.491 1.00 80.94 93 ALA A CA 1
ATOM 747 C C . ALA A 1 93 ? 6.820 -1.194 -23.470 1.00 80.94 93 ALA A C 1
ATOM 749 O O . ALA A 1 93 ? 6.579 -2.303 -23.941 1.00 80.94 93 ALA A O 1
ATOM 750 N N . ALA A 1 94 ? 5.873 -0.438 -22.914 1.00 75.12 94 ALA A N 1
ATOM 751 C CA . ALA A 1 94 ? 4.479 -0.849 -22.851 1.00 75.12 94 ALA A CA 1
ATOM 752 C C . ALA A 1 94 ? 3.737 -0.657 -24.181 1.00 75.12 94 ALA A C 1
ATOM 754 O O . ALA A 1 94 ? 2.669 -1.234 -24.357 1.00 75.12 94 ALA A O 1
ATOM 755 N N . GLY A 1 95 ? 4.267 0.155 -25.107 1.00 70.00 95 GLY A N 1
ATOM 756 C CA . GLY A 1 95 ? 3.550 0.528 -26.332 1.00 70.00 95 GLY A CA 1
ATOM 757 C C . GLY A 1 95 ? 2.210 1.220 -26.046 1.00 70.00 95 GLY A C 1
ATOM 758 O O . GLY A 1 95 ? 1.340 1.271 -26.911 1.00 70.00 95 GLY A O 1
ATOM 759 N N . LEU A 1 96 ? 2.027 1.708 -24.815 1.00 63.44 96 LEU A N 1
ATOM 760 C CA . LEU A 1 96 ? 0.781 2.273 -24.323 1.00 63.44 96 LEU A CA 1
ATOM 761 C C . LEU A 1 96 ? 0.820 3.789 -24.486 1.00 63.44 96 LEU A C 1
ATOM 763 O O . LEU A 1 96 ? 1.578 4.471 -23.800 1.00 63.44 96 LEU A O 1
ATOM 767 N N . GLU A 1 97 ? -0.082 4.329 -25.302 1.00 62.78 97 GLU A N 1
ATOM 768 C CA . GLU A 1 97 ? -0.361 5.772 -25.340 1.00 62.78 97 GLU A CA 1
ATOM 769 C C . GLU A 1 97 ? -1.005 6.281 -24.030 1.00 62.78 97 GLU A C 1
ATOM 771 O O . GLU A 1 97 ? -1.125 7.487 -23.813 1.00 62.78 97 GLU A O 1
ATOM 776 N N . HIS A 1 98 ? -1.419 5.371 -23.136 1.00 61.47 98 HIS A N 1
ATOM 777 C CA . HIS A 1 98 ? -2.225 5.667 -21.945 1.00 61.47 98 HIS A CA 1
ATOM 778 C C . HIS A 1 98 ? -1.628 5.158 -20.625 1.00 61.47 98 HIS A C 1
ATOM 780 O O . HIS A 1 98 ? -2.355 5.011 -19.640 1.00 61.47 98 HIS A O 1
ATOM 786 N N . LEU A 1 99 ? -0.316 4.895 -20.560 1.00 72.94 99 LEU A N 1
ATOM 787 C CA . LEU A 1 99 ? 0.310 4.555 -19.281 1.00 72.94 99 LEU A CA 1
ATOM 788 C C . LEU A 1 99 ? 0.115 5.714 -18.289 1.00 72.94 99 LEU A C 1
ATOM 790 O O . LEU A 1 99 ? 0.571 6.832 -18.524 1.00 72.94 99 LEU A O 1
ATOM 794 N N . SER A 1 100 ? -0.551 5.440 -17.171 1.00 83.31 100 SER A N 1
ATOM 795 C CA . SER A 1 100 ? -0.703 6.420 -16.101 1.00 83.31 100 SER A CA 1
ATOM 796 C C . SER A 1 100 ? 0.554 6.429 -15.236 1.00 83.31 100 SER A C 1
ATOM 798 O O . SER A 1 100 ? 1.113 5.381 -14.913 1.00 83.31 100 SER A O 1
ATOM 800 N N . TRP A 1 101 ? 0.999 7.609 -14.817 1.00 86.12 101 TRP A N 1
ATOM 801 C CA . TRP A 1 101 ? 2.098 7.728 -13.863 1.00 86.12 101 TRP A CA 1
ATOM 802 C C . TRP A 1 101 ? 1.763 8.682 -12.729 1.00 86.12 101 TRP A C 1
ATOM 804 O O . TRP A 1 101 ? 0.968 9.614 -12.863 1.00 86.12 101 TRP A O 1
ATOM 814 N N . LEU A 1 102 ? 2.413 8.448 -11.597 1.00 87.56 102 LEU A N 1
ATOM 815 C CA . LEU A 1 102 ? 2.359 9.306 -10.425 1.00 87.56 102 LEU A CA 1
ATOM 816 C C . LEU A 1 102 ? 3.786 9.587 -9.968 1.00 87.56 102 LEU A C 1
ATOM 818 O O . LEU A 1 102 ? 4.625 8.694 -9.923 1.00 87.56 102 LEU A O 1
ATOM 822 N N . ASN A 1 103 ? 4.052 10.828 -9.581 1.00 90.75 103 ASN A N 1
ATOM 823 C CA . ASN A 1 103 ? 5.273 11.124 -8.841 1.00 90.75 103 ASN A CA 1
ATOM 824 C C . ASN A 1 103 ? 5.154 10.586 -7.400 1.00 90.75 103 ASN A C 1
ATOM 826 O O . ASN A 1 103 ? 4.044 10.385 -6.881 1.00 90.75 103 ASN A O 1
ATOM 830 N N . THR A 1 104 ? 6.289 10.368 -6.741 1.00 90.69 104 THR A N 1
ATOM 831 C CA . THR A 1 104 ? 6.332 9.735 -5.415 1.00 90.69 104 THR A CA 1
ATOM 832 C C . THR A 1 104 ? 5.598 10.574 -4.377 1.00 90.69 104 THR A C 1
ATOM 834 O O . THR A 1 104 ? 4.861 10.037 -3.553 1.00 90.69 104 THR A O 1
ATOM 837 N N . HIS A 1 105 ? 5.740 11.900 -4.420 1.00 91.00 105 HIS A N 1
ATOM 838 C CA . HIS A 1 105 ? 5.106 12.795 -3.450 1.00 91.00 105 HIS A CA 1
ATOM 839 C C . HIS A 1 105 ? 3.569 12.739 -3.512 1.00 91.00 105 HIS A C 1
ATOM 841 O O . HIS A 1 105 ? 2.908 12.673 -2.473 1.00 91.00 105 HIS A O 1
ATOM 847 N N . THR A 1 106 ? 2.983 12.724 -4.712 1.00 92.19 106 THR A N 1
ATOM 848 C CA . THR A 1 106 ? 1.539 12.550 -4.898 1.00 92.19 106 THR A CA 1
ATOM 849 C C . THR A 1 106 ? 1.107 11.185 -4.381 1.00 92.19 106 THR A C 1
ATOM 851 O O . THR A 1 106 ? 0.153 11.110 -3.610 1.00 92.19 106 THR A O 1
ATOM 854 N N . PHE A 1 107 ? 1.838 10.121 -4.723 1.00 92.81 107 PHE A N 1
ATOM 855 C CA . PHE A 1 107 ? 1.526 8.778 -4.242 1.00 92.81 107 PHE A CA 1
ATOM 856 C C . PHE A 1 107 ? 1.560 8.683 -2.709 1.00 92.81 107 PHE A C 1
ATOM 858 O O . PHE A 1 107 ? 0.628 8.157 -2.100 1.00 92.81 107 PHE A O 1
ATOM 865 N N . VAL A 1 108 ? 2.576 9.265 -2.065 1.00 91.88 108 VAL A N 1
ATOM 866 C CA . VAL A 1 108 ? 2.678 9.335 -0.600 1.00 91.88 108 VAL A CA 1
ATOM 867 C C . VAL A 1 108 ? 1.477 10.062 -0.000 1.00 91.88 108 VAL A C 1
ATOM 869 O O . VAL A 1 108 ? 0.833 9.512 0.894 1.00 91.88 108 VAL A O 1
ATOM 872 N N . ARG A 1 109 ? 1.101 11.233 -0.532 1.00 93.12 109 ARG A N 1
ATOM 873 C CA . ARG A 1 109 ? -0.095 11.952 -0.063 1.00 93.12 109 ARG A CA 1
ATOM 874 C C . ARG A 1 109 ? -1.365 11.126 -0.217 1.00 93.12 109 ARG A C 1
ATOM 876 O O . ARG A 1 109 ? -2.204 11.113 0.683 1.00 93.12 109 ARG A O 1
ATOM 883 N N . GLU A 1 110 ? -1.532 10.423 -1.334 1.00 93.94 110 GLU A N 1
ATOM 884 C CA . GLU A 1 110 ? -2.707 9.574 -1.515 1.00 93.94 110 GLU A CA 1
ATOM 885 C C . GLU A 1 110 ? -2.753 8.417 -0.510 1.00 93.94 110 GLU A C 1
ATOM 887 O O . GLU A 1 110 ? -3.824 8.099 0.019 1.00 93.94 110 GLU A O 1
ATOM 892 N N . MET A 1 111 ? -1.604 7.804 -0.209 1.00 93.88 111 MET A N 1
ATOM 893 C CA . MET A 1 111 ? -1.503 6.771 0.821 1.00 93.88 111 MET A CA 1
ATOM 894 C C . MET A 1 111 ? -1.838 7.318 2.214 1.00 93.88 111 MET A C 1
ATOM 896 O O . MET A 1 111 ? -2.566 6.670 2.971 1.00 93.88 111 MET A O 1
ATOM 900 N N . GLU A 1 112 ? -1.351 8.512 2.555 1.00 90.38 112 GLU A N 1
ATOM 901 C CA . GLU A 1 112 ? -1.656 9.188 3.821 1.00 90.38 112 GLU A CA 1
ATOM 902 C C . GLU A 1 112 ? -3.152 9.472 3.964 1.00 90.38 112 GLU A C 1
ATOM 904 O O . GLU A 1 112 ? -3.748 9.154 4.998 1.00 90.38 112 GLU A O 1
ATOM 909 N N . VAL A 1 113 ? -3.789 9.995 2.912 1.00 91.62 113 VAL A N 1
ATOM 910 C CA . VAL A 1 113 ? -5.237 10.242 2.891 1.00 91.62 113 VAL A CA 1
ATOM 911 C C . VAL A 1 113 ? -6.012 8.935 3.048 1.00 91.62 113 VAL A C 1
ATOM 913 O O . VAL A 1 113 ? -6.921 8.856 3.880 1.00 91.62 113 VAL A O 1
ATOM 916 N N . ALA A 1 114 ? -5.642 7.887 2.305 1.00 90.50 114 ALA A N 1
ATOM 917 C CA . ALA A 1 114 ? -6.281 6.576 2.410 1.00 90.50 114 ALA A CA 1
ATOM 918 C C . ALA A 1 114 ? -6.175 6.007 3.836 1.00 90.50 114 ALA A C 1
ATOM 920 O O . ALA A 1 114 ? -7.150 5.465 4.368 1.00 90.50 114 ALA A O 1
ATOM 921 N N . ARG A 1 115 ? -5.020 6.183 4.489 1.00 88.81 115 ARG A N 1
ATOM 922 C CA . ARG A 1 115 ? -4.811 5.787 5.886 1.00 88.81 115 ARG A CA 1
ATOM 923 C C . ARG A 1 115 ? -5.651 6.618 6.855 1.00 88.81 115 ARG A C 1
ATOM 925 O O . ARG A 1 115 ? -6.294 6.039 7.731 1.00 88.81 115 ARG A O 1
ATOM 932 N N . GLY A 1 116 ? -5.687 7.941 6.700 1.00 88.12 116 GLY A N 1
ATOM 933 C CA . GLY A 1 116 ? -6.500 8.831 7.537 1.00 88.12 116 GLY A CA 1
ATOM 934 C C . GLY A 1 116 ? -7.988 8.471 7.483 1.00 88.12 116 GLY A C 1
ATOM 935 O O . GLY A 1 116 ? -8.653 8.364 8.513 1.00 88.12 116 GLY A O 1
ATOM 936 N N . GLN A 1 117 ? -8.498 8.161 6.289 1.00 88.38 117 GLN A N 1
ATOM 937 C CA . GLN A 1 117 ? -9.866 7.668 6.108 1.00 88.38 117 GLN A CA 1
ATOM 938 C C . GLN A 1 117 ? -10.099 6.295 6.758 1.00 88.38 117 GLN A C 1
ATOM 940 O O . GLN A 1 117 ? -11.212 6.009 7.212 1.00 88.38 117 GLN A O 1
ATOM 945 N N . ASP A 1 118 ? -9.083 5.429 6.810 1.00 88.00 118 ASP A N 1
ATOM 946 C CA . ASP A 1 118 ? -9.188 4.133 7.478 1.00 88.00 118 ASP A CA 1
ATOM 947 C C . ASP A 1 118 ? -9.276 4.245 8.993 1.00 88.00 118 ASP A C 1
ATOM 949 O O . ASP A 1 118 ? -10.145 3.616 9.600 1.00 88.00 118 ASP A O 1
ATOM 953 N N . ILE A 1 119 ? -8.462 5.116 9.585 1.00 87.06 119 ILE A N 1
ATOM 954 C CA . ILE A 1 119 ? -8.512 5.418 11.016 1.00 87.06 119 ILE A CA 1
ATOM 955 C C . ILE A 1 119 ? -9.900 5.955 11.389 1.00 87.06 119 ILE A C 1
ATOM 957 O O . ILE A 1 119 ? -10.576 5.361 12.230 1.00 87.06 119 ILE A O 1
ATOM 961 N N . LEU A 1 120 ? -10.391 6.972 10.674 1.00 88.44 120 LEU A N 1
ATOM 962 C CA . LEU A 1 120 ? -11.708 7.569 10.931 1.00 88.44 120 LEU A CA 1
ATOM 963 C C . LEU A 1 120 ? -12.857 6.553 10.813 1.00 88.44 120 LEU A C 1
ATOM 965 O O . LEU A 1 120 ? -13.814 6.570 11.589 1.00 88.44 120 LEU A O 1
ATOM 969 N N . MET A 1 121 ? -12.792 5.639 9.841 1.00 87.00 121 MET A N 1
ATOM 970 C CA . MET A 1 121 ? -13.804 4.588 9.683 1.00 87.00 121 MET A CA 1
ATOM 971 C C . MET A 1 121 ? -13.746 3.545 10.807 1.00 87.00 121 MET A C 1
ATOM 973 O O . MET A 1 121 ? -14.798 3.063 11.243 1.00 87.00 121 MET A O 1
ATOM 977 N N . ARG A 1 122 ? -12.546 3.192 11.287 1.00 88.06 122 ARG A N 1
ATOM 978 C CA . ARG A 1 122 ? -12.371 2.284 12.431 1.00 88.06 122 ARG A CA 1
ATOM 979 C C . ARG A 1 122 ? -12.915 2.903 13.712 1.00 88.06 122 ARG A C 1
ATOM 981 O O . ARG A 1 122 ? -13.674 2.229 14.405 1.00 88.06 122 ARG A O 1
ATOM 988 N N . GLU A 1 123 ? -12.617 4.172 13.971 1.00 90.50 123 GLU A N 1
ATOM 989 C CA . GLU A 1 123 ? -13.148 4.918 15.119 1.00 90.50 123 GLU A CA 1
ATOM 990 C C . GLU A 1 123 ? -14.677 4.941 15.104 1.00 90.50 123 GLU A C 1
ATOM 992 O O . GLU A 1 123 ? -15.315 4.465 16.041 1.00 90.50 123 GLU A O 1
ATOM 997 N N . ARG A 1 124 ? -15.290 5.325 13.974 1.00 91.56 124 ARG A N 1
ATOM 998 C CA . ARG A 1 124 ? -16.757 5.296 13.824 1.00 91.56 124 ARG A CA 1
ATOM 999 C C . ARG A 1 124 ? -17.353 3.910 14.075 1.00 91.56 124 ARG A C 1
ATOM 1001 O O . ARG A 1 124 ? -18.477 3.797 14.569 1.00 91.56 124 ARG A O 1
ATOM 1008 N N . ARG A 1 125 ? -16.649 2.834 13.708 1.00 91.12 125 ARG A N 1
ATOM 1009 C CA . ARG A 1 125 ? -17.101 1.456 13.960 1.00 91.12 125 ARG A CA 1
ATOM 1010 C C . ARG A 1 125 ? -16.994 1.092 15.442 1.00 91.12 125 ARG A C 1
ATOM 1012 O O . ARG A 1 125 ? -17.904 0.434 15.946 1.00 91.12 125 ARG A O 1
ATOM 1019 N N . ILE A 1 126 ? -15.924 1.504 16.121 1.00 92.56 126 ILE A N 1
ATOM 1020 C CA . ILE A 1 126 ? -15.747 1.317 17.567 1.00 92.56 126 ILE A CA 1
ATOM 1021 C C . ILE A 1 126 ? -16.852 2.056 18.320 1.00 92.56 126 ILE A C 1
ATOM 1023 O O . ILE A 1 126 ? -17.562 1.428 19.100 1.00 92.56 126 ILE A O 1
ATOM 1027 N N . ASP A 1 127 ? -17.097 3.322 17.993 1.00 93.19 127 ASP A N 1
ATOM 1028 C CA . ASP A 1 127 ? -18.158 4.122 18.609 1.00 93.19 127 ASP A CA 1
ATOM 1029 C C . ASP A 1 127 ? -19.536 3.483 18.444 1.00 93.19 127 ASP A C 1
ATOM 1031 O O . ASP A 1 127 ? -20.321 3.405 19.391 1.00 93.19 127 ASP A O 1
ATOM 1035 N N . ARG A 1 128 ? -19.846 2.963 17.249 1.00 93.62 128 ARG A N 1
ATOM 1036 C CA . ARG A 1 128 ? -21.101 2.233 17.017 1.00 93.62 128 ARG A CA 1
ATOM 1037 C C . ARG A 1 128 ? -21.204 0.987 17.894 1.00 93.62 128 ARG A C 1
ATOM 1039 O O . ARG A 1 128 ? -22.267 0.755 18.467 1.00 93.62 128 ARG A O 1
ATOM 1046 N N . LYS A 1 129 ? -20.128 0.203 18.013 1.00 92.75 129 LYS A N 1
ATOM 1047 C CA . LYS A 1 129 ? -20.094 -0.985 18.881 1.00 92.75 129 LYS A CA 1
ATOM 1048 C C . LYS A 1 129 ? -20.249 -0.610 20.357 1.00 92.75 129 LYS A C 1
ATOM 1050 O O . LYS A 1 129 ? -21.004 -1.271 21.061 1.00 92.75 129 LYS A O 1
ATOM 1055 N N . LEU A 1 130 ? -19.606 0.464 20.814 1.00 92.25 130 LEU A N 1
ATOM 1056 C CA . LEU A 1 130 ? -19.749 0.968 22.182 1.00 92.25 130 LEU A CA 1
ATOM 1057 C C . LEU A 1 130 ? -21.191 1.395 22.473 1.00 92.25 130 LEU A C 1
ATOM 1059 O O . LEU A 1 130 ? -21.770 0.940 23.456 1.00 92.25 130 LEU A O 1
ATOM 1063 N N . ARG A 1 131 ? -21.824 2.151 21.567 1.00 91.19 131 ARG A N 1
ATOM 1064 C CA . ARG A 1 131 ? -23.243 2.527 21.697 1.00 91.19 131 ARG A CA 1
ATOM 1065 C C . ARG A 1 131 ? -24.176 1.313 21.688 1.00 91.19 131 ARG A C 1
ATOM 1067 O O . ARG A 1 131 ? -25.174 1.302 22.402 1.00 91.19 131 ARG A O 1
ATOM 1074 N N . GLN A 1 132 ? -23.887 0.286 20.885 1.00 88.69 132 GLN A N 1
ATOM 1075 C CA . GLN A 1 132 ? -24.644 -0.973 20.914 1.00 88.69 132 GLN A CA 1
ATOM 1076 C C . GLN A 1 132 ? -24.505 -1.672 22.270 1.00 88.69 132 GLN A C 1
ATOM 1078 O O . GLN A 1 132 ? -25.512 -2.065 22.858 1.00 88.69 132 GLN A O 1
ATOM 1083 N N . LEU A 1 133 ? -23.286 -1.760 22.804 1.00 87.88 133 LEU A N 1
ATOM 1084 C CA . LEU A 1 133 ? -23.041 -2.323 24.130 1.00 87.88 133 LEU A CA 1
ATOM 1085 C C . LEU A 1 133 ? -23.794 -1.544 25.212 1.00 87.88 133 LEU A C 1
ATOM 1087 O O . LEU A 1 133 ? -24.482 -2.154 26.026 1.00 87.88 133 LEU A O 1
ATOM 1091 N N . GLU A 1 134 ? -23.750 -0.213 25.186 1.00 87.06 134 GLU A N 1
ATOM 1092 C CA . GLU A 1 134 ? -24.510 0.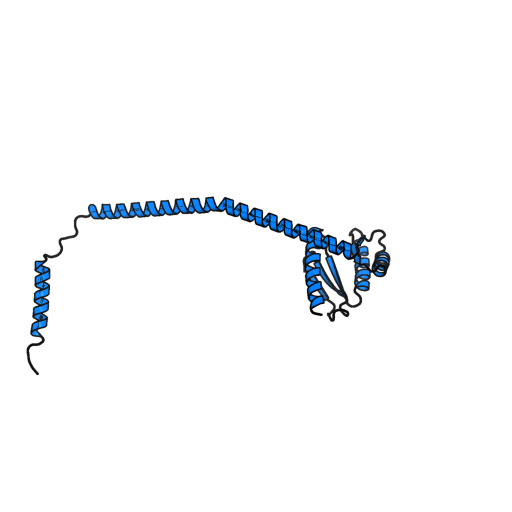638 26.109 1.00 87.06 134 GLU A CA 1
ATOM 1093 C C . GLU A 1 134 ? -26.018 0.402 26.036 1.00 87.06 134 GLU A C 1
ATOM 1095 O O . GLU A 1 134 ? -26.660 0.314 27.078 1.00 87.06 134 GLU A O 1
ATOM 1100 N N . LYS A 1 135 ? -26.582 0.211 24.839 1.00 85.56 135 LYS A N 1
ATOM 1101 C CA . LYS A 1 135 ? -28.004 -0.132 24.673 1.00 85.56 135 LYS A CA 1
ATOM 1102 C C . LYS A 1 135 ? -28.352 -1.528 25.192 1.00 85.56 135 LYS A C 1
ATOM 1104 O O . LYS A 1 135 ? -29.450 -1.731 25.697 1.00 85.56 135 LYS A O 1
ATOM 1109 N N . THR A 1 136 ? -27.436 -2.489 25.077 1.00 82.00 136 THR A N 1
ATOM 1110 C CA . THR A 1 136 ? -27.659 -3.867 25.555 1.00 82.00 136 THR A CA 1
ATOM 1111 C C . THR A 1 136 ? -27.416 -4.049 27.056 1.00 82.00 136 THR A C 1
ATOM 1113 O O . THR A 1 136 ? -28.002 -4.951 27.653 1.00 82.00 136 THR A O 1
ATOM 1116 N N . LYS A 1 137 ? -26.623 -3.178 27.702 1.00 74.69 137 LYS A N 1
ATOM 1117 C CA . LYS A 1 137 ? -26.377 -3.215 29.156 1.00 74.69 137 LYS A CA 1
ATOM 1118 C C . LYS A 1 137 ? -27.688 -3.247 29.971 1.00 74.69 137 LYS A C 1
ATOM 1120 O O . LYS A 1 137 ? -27.836 -4.172 30.767 1.00 74.69 137 LYS A O 1
ATOM 1125 N N . PRO A 1 138 ? -28.661 -2.328 29.786 1.00 67.75 138 PRO A N 1
ATOM 1126 C CA . PRO A 1 138 ? -29.926 -2.344 30.525 1.00 67.75 138 PRO A CA 1
ATOM 1127 C C . PRO A 1 138 ? -30.697 -3.660 30.404 1.00 67.75 138 PRO A C 1
ATOM 1129 O O . PRO A 1 138 ? -31.239 -4.137 31.399 1.00 67.75 138 PRO A O 1
ATOM 1132 N N . LEU A 1 139 ? -30.704 -4.270 29.214 1.00 62.72 139 LEU A N 1
ATOM 1133 C CA . LEU A 1 139 ? -31.397 -5.534 28.957 1.00 62.72 139 LEU A CA 1
ATOM 1134 C C . LEU A 1 139 ? -30.775 -6.667 29.786 1.00 62.72 139 LEU A C 1
ATOM 1136 O O . LEU A 1 139 ? -31.483 -7.328 30.545 1.00 62.72 139 LEU A O 1
ATOM 1140 N N . LEU A 1 140 ? -29.444 -6.784 29.773 1.00 60.25 140 LEU A N 1
ATOM 1141 C CA . LEU A 1 140 ? -28.704 -7.777 30.563 1.00 60.25 140 LEU A CA 1
ATOM 1142 C C . LEU A 1 140 ? -28.870 -7.581 32.083 1.00 60.25 140 LEU A C 1
ATOM 1144 O O . LEU A 1 140 ? -28.944 -8.552 32.842 1.00 60.25 140 LEU A O 1
ATOM 1148 N N . PHE A 1 141 ? -28.954 -6.333 32.557 1.00 58.72 141 PHE A N 1
ATOM 1149 C CA . PHE A 1 141 ? -29.186 -6.047 33.979 1.00 58.72 141 PHE A CA 1
ATOM 1150 C C . PHE A 1 141 ? -30.647 -6.267 34.406 1.00 58.72 141 PHE A C 1
ATOM 1152 O O . PHE A 1 141 ? -30.889 -6.664 35.550 1.00 58.72 141 PHE A O 1
ATOM 1159 N N . SER A 1 142 ? -31.616 -6.066 33.508 1.00 58.47 142 SER A N 1
ATOM 1160 C CA . SER A 1 142 ? -33.036 -6.338 33.770 1.00 58.47 142 SER A CA 1
ATOM 1161 C C . SER A 1 142 ? -33.335 -7.840 33.885 1.00 58.47 142 SER A C 1
ATOM 1163 O O . SER A 1 142 ? -34.053 -8.258 34.797 1.00 58.47 142 SER A O 1
ATOM 1165 N N . GLU A 1 143 ? -32.688 -8.676 33.066 1.00 58.12 143 GLU A N 1
ATOM 1166 C CA . GLU A 1 143 ? -32.778 -10.139 33.160 1.00 58.12 143 GLU A CA 1
ATOM 1167 C C . GLU A 1 143 ? -32.117 -10.683 34.434 1.00 58.12 143 GLU A C 1
ATOM 1169 O O . GLU A 1 143 ? -32.656 -11.574 35.100 1.00 58.12 143 GLU A O 1
ATOM 1174 N N . ARG A 1 144 ? -30.977 -10.111 34.848 1.00 57.09 144 ARG A N 1
ATOM 1175 C CA . ARG A 1 144 ? -30.338 -10.483 36.119 1.00 57.09 144 ARG A CA 1
ATOM 1176 C C . ARG A 1 144 ? -31.205 -10.142 37.328 1.00 57.09 144 ARG A C 1
ATOM 1178 O O . ARG A 1 144 ? -31.337 -10.989 38.206 1.00 57.09 144 ARG A O 1
ATOM 1185 N N . LYS A 1 145 ? -31.830 -8.960 37.383 1.00 57.06 145 LYS A N 1
ATOM 1186 C CA . LYS A 1 145 ? -32.722 -8.611 38.505 1.00 57.06 145 LYS A CA 1
ATOM 1187 C C . LYS A 1 145 ? -33.967 -9.497 38.547 1.00 57.06 145 LYS A C 1
ATOM 1189 O O . LYS A 1 145 ? -34.318 -9.958 39.629 1.00 57.06 145 LYS A O 1
ATOM 1194 N N . SER A 1 146 ? -34.582 -9.800 37.401 1.00 60.19 146 SER A N 1
ATOM 1195 C CA . SER A 1 146 ? -35.775 -10.658 37.378 1.00 60.19 146 SER A CA 1
ATOM 1196 C C . SER A 1 146 ? -35.454 -12.113 37.747 1.00 60.19 146 SER A C 1
ATOM 1198 O O . SER A 1 146 ? -36.185 -12.718 38.530 1.00 60.19 146 SER A O 1
ATOM 1200 N N . SER A 1 147 ? -34.330 -12.668 37.274 1.00 65.56 147 SER A N 1
ATOM 1201 C CA . SER A 1 147 ? -33.945 -14.047 37.607 1.00 65.56 147 SER A CA 1
ATOM 1202 C C . SER A 1 147 ? -33.493 -14.203 39.063 1.00 65.56 147 SER A C 1
ATOM 1204 O O . SER A 1 147 ? -33.841 -15.198 39.701 1.00 65.56 147 SER A O 1
ATOM 1206 N N . VAL A 1 148 ? -32.787 -13.211 39.624 1.00 66.69 148 VAL A N 1
ATOM 1207 C CA . VAL A 1 148 ? -32.389 -13.207 41.041 1.00 66.69 148 VAL A CA 1
ATOM 1208 C C . VAL A 1 148 ? -33.617 -13.070 41.939 1.00 66.69 148 VAL A C 1
ATOM 1210 O O . VAL A 1 148 ? -33.785 -13.893 42.834 1.00 66.69 148 VAL A O 1
ATOM 1213 N N . GLN A 1 149 ? -34.532 -12.137 41.650 1.00 68.69 149 GLN A N 1
ATOM 1214 C CA . GLN A 1 149 ? -35.786 -11.996 42.402 1.00 68.69 149 GLN A CA 1
ATOM 1215 C C . GLN A 1 149 ? -36.653 -13.258 42.329 1.00 68.69 149 GLN A C 1
ATOM 1217 O O . GLN A 1 149 ? -37.263 -13.649 43.324 1.00 68.69 149 GLN A O 1
ATOM 1222 N N . ARG A 1 150 ? -36.694 -13.932 41.172 1.00 71.25 150 ARG A N 1
ATOM 1223 C CA . ARG A 1 150 ? -37.440 -15.185 41.002 1.00 71.25 150 ARG A CA 1
ATOM 1224 C C . ARG A 1 150 ? -36.843 -16.319 41.839 1.00 71.25 150 ARG A C 1
ATOM 1226 O O . ARG A 1 150 ? -37.583 -16.964 42.579 1.00 71.25 150 ARG A O 1
ATOM 1233 N N . ARG A 1 151 ? -35.516 -16.494 41.817 1.00 74.12 151 ARG A N 1
ATOM 1234 C CA . ARG A 1 151 ? -34.811 -17.475 42.666 1.00 74.12 151 ARG A CA 1
ATOM 1235 C C . ARG A 1 151 ? -34.964 -17.175 44.154 1.00 74.12 151 ARG A C 1
ATOM 1237 O O . ARG A 1 151 ? -35.145 -18.088 44.954 1.00 74.12 151 ARG A O 1
AT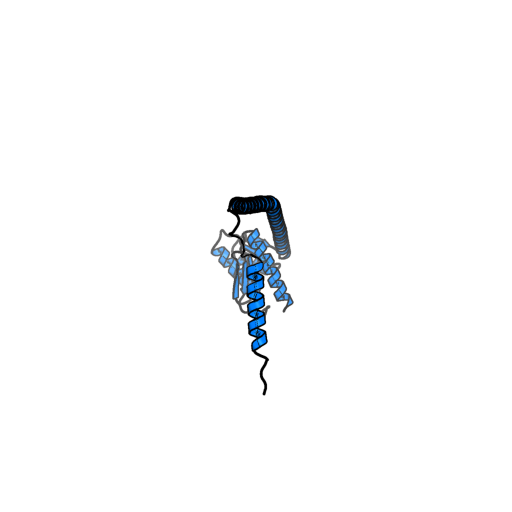OM 1244 N N . GLU A 1 152 ? -34.909 -15.906 44.539 1.00 75.12 152 GLU A N 1
ATOM 1245 C CA . GLU A 1 152 ? -35.054 -15.481 45.931 1.00 75.12 152 GLU A CA 1
ATOM 1246 C C . GLU A 1 152 ? -36.489 -15.698 46.441 1.00 75.12 152 GLU A C 1
ATOM 1248 O O . GLU A 1 152 ? -36.685 -16.223 47.540 1.00 75.12 152 GLU A O 1
ATOM 1253 N N . LYS A 1 153 ? -37.499 -15.421 45.603 1.00 84.00 153 LYS A N 1
ATOM 1254 C CA . LYS A 1 153 ? -38.912 -15.718 45.883 1.00 84.00 153 LYS A CA 1
ATOM 1255 C C . LYS A 1 153 ? -39.163 -17.220 46.034 1.00 84.00 153 LYS A C 1
ATOM 1257 O O . LYS A 1 153 ? -39.831 -17.627 46.982 1.00 84.00 153 LYS A O 1
ATOM 1262 N N . GLU A 1 154 ? -38.607 -18.043 45.146 1.00 82.94 154 GLU A N 1
ATOM 1263 C CA . GLU A 1 154 ? -38.702 -19.508 45.227 1.00 82.94 154 GLU A CA 1
ATOM 1264 C C . GLU A 1 154 ? -38.026 -20.051 46.492 1.00 82.94 154 GLU A C 1
ATOM 1266 O O . GLU A 1 154 ? -38.604 -20.877 47.202 1.00 82.94 154 GLU A O 1
ATOM 1271 N N . ARG A 1 155 ? 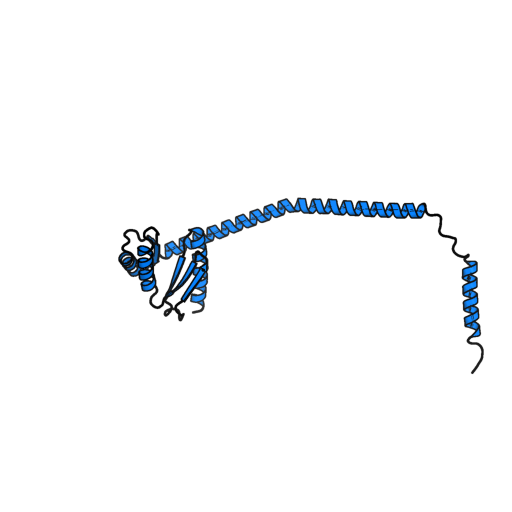-36.842 -19.533 46.841 1.00 85.88 155 ARG A N 1
ATOM 1272 C CA . ARG A 1 155 ? -36.107 -19.930 48.049 1.00 85.88 155 ARG A CA 1
ATOM 1273 C C . ARG A 1 155 ? -36.864 -19.558 49.325 1.00 85.88 155 ARG A C 1
ATOM 1275 O O . ARG A 1 155 ? -36.955 -20.379 50.237 1.00 85.88 155 ARG A O 1
ATOM 1282 N N . LYS A 1 156 ? -37.455 -18.359 49.375 1.00 85.25 156 LYS A N 1
ATOM 1283 C CA . LYS A 1 156 ? -38.292 -17.915 50.500 1.00 85.25 156 LYS A CA 1
ATOM 1284 C C . LYS A 1 156 ? -39.556 -18.770 50.629 1.00 85.25 156 LYS A C 1
ATOM 1286 O O . LYS A 1 156 ? -39.886 -19.196 51.731 1.00 85.25 156 LYS A O 1
ATOM 1291 N 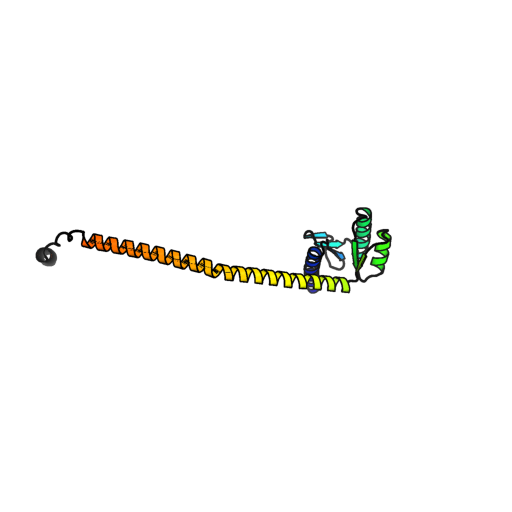N . ALA A 1 157 ? -40.221 -19.084 49.517 1.00 84.81 157 ALA A N 1
ATOM 1292 C CA . ALA A 1 157 ? -41.397 -19.954 49.515 1.00 84.81 157 ALA A CA 1
ATOM 1293 C C . ALA A 1 157 ? -41.068 -21.381 49.992 1.00 84.81 157 ALA A C 1
ATOM 1295 O O . ALA A 1 157 ? -41.816 -21.954 50.782 1.00 84.81 157 ALA A O 1
ATOM 1296 N N . ALA A 1 158 ? -39.935 -21.945 49.566 1.00 84.44 158 ALA A N 1
ATOM 1297 C CA . ALA A 1 158 ? -39.478 -23.257 50.022 1.00 84.44 158 ALA A CA 1
ATOM 1298 C C . ALA A 1 158 ? -39.144 -23.277 51.525 1.00 84.44 158 ALA A C 1
ATOM 1300 O O . ALA A 1 158 ? -39.424 -24.265 52.204 1.00 84.44 158 ALA A O 1
ATOM 1301 N N . LEU A 1 159 ? -38.571 -22.190 52.054 1.00 85.12 159 LEU A N 1
ATOM 1302 C CA . LEU A 1 159 ? -38.289 -22.051 53.482 1.00 85.12 159 LEU A CA 1
ATOM 1303 C C . LEU A 1 159 ? -39.581 -21.988 54.309 1.00 85.12 159 LEU A C 1
ATOM 1305 O O . LEU A 1 159 ? -39.687 -22.712 55.293 1.00 85.12 159 LEU A O 1
ATOM 1309 N N . MET A 1 160 ? -40.569 -21.194 53.880 1.00 84.38 160 MET A N 1
ATOM 1310 C CA . MET A 1 160 ? -41.876 -21.114 54.550 1.00 84.38 160 MET A CA 1
ATOM 1311 C C . MET A 1 160 ? -42.565 -22.478 54.589 1.00 84.38 160 MET A C 1
ATOM 1313 O O . MET A 1 160 ? -42.964 -22.915 55.658 1.00 84.38 160 MET A O 1
ATOM 1317 N N . ARG A 1 161 ? -42.571 -23.228 53.475 1.00 87.25 161 ARG A N 1
ATOM 1318 C CA . ARG A 1 161 ? -43.112 -24.600 53.465 1.00 87.25 161 ARG A CA 1
ATOM 1319 C C . ARG A 1 161 ? -42.411 -25.529 54.455 1.00 87.25 161 ARG A C 1
ATOM 1321 O O . ARG A 1 161 ? -43.071 -26.354 55.071 1.00 87.25 161 ARG A O 1
ATOM 1328 N N . LYS A 1 162 ? -41.087 -25.415 54.617 1.00 83.38 162 LYS A N 1
ATOM 1329 C CA . LYS A 1 162 ? -40.340 -26.203 55.614 1.00 83.38 162 LYS A CA 1
ATOM 1330 C C . LYS A 1 162 ? -40.686 -25.804 57.049 1.00 83.38 162 LYS A C 1
ATOM 1332 O O . LYS A 1 162 ? -40.691 -26.667 57.920 1.00 83.38 162 LYS A O 1
ATOM 1337 N N . ILE A 1 163 ? -40.939 -24.521 57.299 1.00 79.38 163 ILE A N 1
ATOM 1338 C CA . ILE A 1 163 ? -41.375 -24.024 58.609 1.00 79.38 163 ILE A CA 1
ATOM 1339 C C . ILE A 1 163 ? -42.789 -24.528 58.906 1.00 79.38 163 ILE A C 1
ATOM 1341 O O . ILE A 1 163 ? -42.995 -25.124 59.956 1.00 79.38 163 ILE A O 1
ATOM 1345 N N . ASP A 1 164 ? -43.718 -24.394 57.960 1.00 81.75 164 ASP A N 1
ATOM 1346 C CA . ASP A 1 164 ? -45.093 -24.883 58.101 1.00 81.75 164 ASP A CA 1
ATOM 1347 C C . ASP A 1 164 ? -45.125 -26.401 58.312 1.00 81.75 164 ASP A C 1
ATOM 1349 O O . ASP A 1 164 ? -45.814 -26.886 59.204 1.00 81.75 164 ASP A O 1
ATOM 1353 N N . GLN A 1 165 ? -44.309 -27.159 57.571 1.00 79.88 165 GLN A N 1
ATOM 1354 C CA . GLN A 1 165 ? -44.146 -28.598 57.797 1.00 79.88 165 GLN A CA 1
ATOM 1355 C C . GLN A 1 165 ? -43.608 -28.916 59.192 1.00 79.88 165 GLN A C 1
ATOM 1357 O O . GLN A 1 165 ? -44.073 -29.875 59.794 1.00 79.88 165 GLN A O 1
ATOM 1362 N N . ARG A 1 166 ? -42.663 -28.124 59.720 1.00 75.00 166 ARG A N 1
ATOM 1363 C CA . ARG A 1 166 ? -42.155 -28.291 61.092 1.00 75.00 166 ARG A CA 1
ATOM 1364 C C . ARG A 1 166 ? -43.186 -27.933 62.162 1.00 75.00 166 ARG A C 1
ATOM 1366 O O . ARG A 1 166 ? -43.146 -28.511 63.240 1.00 75.00 166 ARG A O 1
ATOM 1373 N N . LEU A 1 167 ? -44.078 -26.987 61.879 1.00 71.94 167 LEU A N 1
ATOM 1374 C CA . LEU A 1 167 ? -45.163 -26.588 62.778 1.00 71.94 167 LEU A CA 1
ATOM 1375 C C . LEU A 1 167 ? -46.334 -27.582 62.754 1.00 71.94 167 LEU A C 1
ATOM 1377 O O . LEU A 1 167 ? -47.011 -27.743 63.762 1.00 71.94 167 LEU A O 1
ATOM 1381 N N . GLN A 1 168 ? -46.569 -28.247 61.619 1.00 74.75 168 GLN A N 1
ATOM 1382 C CA . GLN A 1 168 ? -47.609 -29.270 61.456 1.00 74.75 168 GLN A CA 1
ATOM 1383 C C . GLN A 1 168 ? -47.133 -30.681 61.813 1.00 74.75 168 GLN A C 1
ATOM 1385 O O . GLN A 1 168 ? -47.957 -31.555 62.079 1.00 74.75 168 GLN A O 1
ATOM 1390 N N . SER A 1 169 ? -45.821 -30.931 61.816 1.00 59.06 169 SER A N 1
ATOM 1391 C CA . SER A 1 169 ? -45.282 -32.183 62.332 1.00 59.06 169 SER A CA 1
ATOM 1392 C C . SER A 1 169 ? -45.470 -32.228 63.850 1.00 59.06 169 SER A C 1
ATOM 1394 O O . SER A 1 169 ? -45.051 -31.285 64.527 1.00 59.06 169 SER A O 1
ATOM 1396 N N . PRO A 1 170 ? -46.072 -33.298 64.399 1.00 51.84 170 PRO A N 1
ATOM 1397 C CA . PRO A 1 170 ? -46.209 -33.455 65.839 1.00 51.84 170 PRO A CA 1
ATOM 1398 C C . PRO A 1 170 ? -44.825 -33.394 66.489 1.00 51.84 170 PRO A C 1
ATOM 1400 O O . PRO A 1 170 ? -43.848 -33.894 65.924 1.00 51.84 170 PRO A O 1
ATOM 1403 N N . SER A 1 171 ? -44.753 -32.740 67.651 1.00 53.53 171 SER A N 1
ATOM 1404 C CA . SER A 1 171 ? -43.539 -32.584 68.452 1.00 53.53 171 SER A CA 1
ATOM 1405 C C . SER A 1 171 ? -42.712 -33.877 68.452 1.00 53.53 171 SER A C 1
ATOM 1407 O O . SER A 1 171 ? -43.289 -34.950 68.654 1.00 53.53 171 SER A O 1
ATOM 1409 N N . PRO A 1 172 ? -41.383 -33.814 68.219 1.00 54.59 172 PRO A N 1
ATOM 1410 C CA . PRO A 1 172 ? -40.540 -35.002 68.276 1.00 54.59 172 PRO A CA 1
ATOM 1411 C C . PRO A 1 172 ? -40.736 -35.703 69.630 1.00 54.59 172 PRO A C 1
ATOM 1413 O O . PRO A 1 172 ? -40.995 -35.013 70.624 1.00 54.59 172 PRO A O 1
ATOM 1416 N N . PRO A 1 173 ? -40.644 -37.047 69.674 1.00 52.06 173 PRO A N 1
ATOM 1417 C CA . PRO A 1 173 ? -40.909 -37.815 70.885 1.00 52.06 173 PRO A CA 1
ATOM 1418 C C . PRO A 1 173 ? -40.090 -37.251 72.052 1.00 52.06 173 PRO A C 1
ATOM 1420 O O . PRO A 1 173 ? -38.962 -36.787 71.833 1.00 52.06 173 PRO A O 1
ATOM 1423 N N . PRO A 1 174 ? -40.658 -37.237 73.270 1.00 53.72 174 PRO A N 1
ATOM 1424 C CA . PRO A 1 174 ? -40.037 -36.592 74.411 1.00 53.72 174 PRO A CA 1
ATOM 1425 C C . PRO A 1 174 ? -38.625 -37.141 74.596 1.00 53.72 174 PRO A C 1
ATOM 1427 O O . PRO A 1 174 ? -38.393 -38.352 74.590 1.00 53.72 174 PRO A O 1
ATOM 1430 N N . ARG A 1 175 ? -37.665 -36.222 74.722 1.00 52.66 175 ARG A N 1
ATOM 1431 C CA . ARG A 1 175 ? -36.321 -36.554 75.185 1.00 52.66 175 ARG A CA 1
ATOM 1432 C C . ARG A 1 175 ? -36.477 -37.261 76.533 1.00 52.66 175 ARG A C 1
ATOM 1434 O O . ARG A 1 175 ? -37.251 -36.785 77.362 1.00 52.66 175 ARG A O 1
ATOM 1441 N N . ARG A 1 176 ? -35.760 -38.378 76.707 1.00 57.81 176 ARG A N 1
ATOM 1442 C CA . ARG A 1 176 ? -35.559 -39.078 77.989 1.00 57.81 176 ARG A CA 1
ATOM 1443 C C . ARG A 1 176 ? -35.513 -38.079 79.143 1.00 57.81 176 ARG A C 1
ATOM 1445 O O . ARG A 1 176 ? -34.890 -37.023 78.973 1.00 57.81 176 ARG A O 1
ATOM 1452 N N . SER A 1 177 ? -36.200 -38.377 80.251 1.00 69.75 177 SER A N 1
ATOM 1453 C CA . SER A 1 177 ? -36.275 -37.444 81.377 1.00 69.75 177 SER A CA 1
ATOM 1454 C C . SER A 1 177 ? -34.855 -37.065 81.791 1.00 69.75 177 SER A C 1
ATOM 1456 O O . SER A 1 177 ? -33.925 -37.867 81.710 1.00 69.75 177 SER A O 1
ATOM 1458 N N . ILE A 1 178 ? -34.664 -35.808 82.179 1.00 61.66 178 ILE A N 1
ATOM 1459 C CA . ILE A 1 178 ? -33.366 -35.313 82.652 1.00 61.66 178 ILE A CA 1
ATOM 1460 C C . ILE A 1 178 ? -32.832 -36.220 83.781 1.00 61.66 178 ILE A C 1
ATOM 1462 O O . ILE A 1 178 ? -31.628 -36.412 83.890 1.00 61.66 178 ILE A O 1
ATOM 1466 N N . GLU A 1 179 ? -33.722 -36.870 84.535 1.00 63.53 179 GLU A N 1
ATOM 1467 C CA . GLU A 1 179 ? -33.408 -37.888 85.543 1.00 63.53 179 GLU A CA 1
ATOM 1468 C C . GLU A 1 179 ? -32.710 -39.131 84.956 1.00 63.53 179 GLU A C 1
ATOM 1470 O O . GLU A 1 179 ? -31.704 -39.566 85.508 1.00 63.53 179 GLU A O 1
ATOM 1475 N N . GLU A 1 180 ? -33.151 -39.662 83.807 1.00 67.88 180 GLU A N 1
ATOM 1476 C CA . GLU A 1 180 ? -32.458 -40.768 83.115 1.00 67.88 180 GLU A CA 1
ATOM 1477 C C . GLU A 1 180 ? -31.077 -40.348 82.590 1.00 67.88 180 GLU A C 1
ATOM 1479 O O . GLU A 1 180 ? -30.163 -41.167 82.500 1.00 67.88 180 GLU A O 1
ATOM 1484 N N . GLN A 1 181 ? -30.911 -39.069 82.236 1.00 68.19 181 GLN A N 1
ATOM 1485 C CA . GLN A 1 181 ? -29.624 -38.531 81.785 1.00 68.19 181 GLN A CA 1
ATOM 1486 C C . GLN A 1 181 ? -28.649 -38.312 82.948 1.00 68.19 181 GLN A C 1
ATOM 1488 O O . GLN A 1 181 ? -27.450 -38.501 82.766 1.00 68.19 181 GLN A O 1
ATOM 1493 N N . ILE A 1 182 ? -29.154 -37.959 84.135 1.00 68.81 182 ILE A N 1
ATOM 1494 C CA . ILE A 1 182 ? -28.357 -37.839 85.364 1.00 68.81 182 ILE A CA 1
ATOM 1495 C C . ILE A 1 182 ? -27.933 -39.226 85.861 1.00 68.81 182 ILE A C 1
ATOM 1497 O O . ILE A 1 182 ? -26.757 -39.424 86.148 1.00 68.81 182 ILE A O 1
ATOM 1501 N N . ALA A 1 183 ? -28.841 -40.209 85.865 1.00 73.56 183 ALA A N 1
ATOM 1502 C CA . ALA A 1 183 ? -28.524 -41.577 86.285 1.00 73.56 183 ALA A CA 1
ATOM 1503 C C . ALA A 1 183 ? -27.412 -42.213 85.429 1.00 73.56 183 ALA A C 1
ATOM 1505 O O . ALA A 1 183 ? -26.490 -42.828 85.957 1.00 73.56 183 ALA A O 1
ATOM 1506 N N . ALA A 1 184 ? -27.447 -41.994 84.110 1.00 74.00 184 ALA A N 1
ATOM 1507 C CA . ALA A 1 184 ? -26.411 -42.489 83.204 1.00 74.00 184 ALA A CA 1
ATOM 1508 C C . ALA A 1 184 ? -25.037 -41.823 83.415 1.00 74.00 184 ALA A C 1
ATOM 1510 O O . ALA A 1 184 ? -24.018 -42.415 83.067 1.00 74.00 184 ALA A O 1
ATOM 1511 N N . LEU A 1 185 ? -24.999 -40.599 83.952 1.00 73.19 185 LEU A N 1
ATOM 1512 C CA . LEU A 1 185 ? -23.758 -39.882 84.246 1.00 73.19 185 LEU A CA 1
ATOM 1513 C C . LEU A 1 185 ? -23.149 -40.336 85.582 1.00 73.19 185 LEU A C 1
ATOM 1515 O O . LEU A 1 185 ? -21.934 -40.516 85.662 1.00 73.19 185 LEU A O 1
ATOM 1519 N N . ASP A 1 186 ? -23.988 -40.581 86.592 1.00 76.38 186 ASP A N 1
ATOM 1520 C CA . ASP A 1 186 ? -23.564 -41.114 87.893 1.00 76.38 186 ASP A CA 1
ATOM 1521 C C . ASP A 1 186 ? -22.986 -42.531 87.771 1.00 76.38 186 ASP A C 1
ATOM 1523 O O . ASP A 1 186 ? -21.940 -42.819 88.356 1.00 76.38 186 ASP A O 1
ATOM 1527 N N . ASP A 1 187 ? -23.595 -43.400 86.957 1.00 79.44 187 ASP A N 1
ATOM 1528 C CA . ASP A 1 187 ? -23.059 -44.743 86.690 1.00 79.44 187 ASP A CA 1
ATOM 1529 C C . ASP A 1 187 ? -21.678 -44.690 86.015 1.00 79.44 187 ASP A C 1
ATOM 1531 O O . ASP A 1 187 ? -20.797 -45.502 86.311 1.00 79.44 187 ASP A O 1
ATOM 1535 N N . LEU A 1 188 ? -21.459 -43.692 85.154 1.00 74.62 188 LEU A N 1
ATOM 1536 C CA . LEU A 1 188 ? -20.185 -43.474 84.471 1.00 74.62 188 LEU A CA 1
ATOM 1537 C C . LEU A 1 188 ? -19.101 -42.994 85.447 1.00 74.62 188 LEU A C 1
ATOM 1539 O O . LEU A 1 188 ? -17.971 -43.473 85.380 1.00 74.62 188 LEU A O 1
ATOM 1543 N N . MET A 1 189 ? -19.452 -42.115 86.394 1.00 73.25 189 MET A N 1
ATOM 1544 C CA . MET A 1 189 ? -18.536 -41.667 87.452 1.00 73.25 189 MET A CA 1
ATOM 1545 C C . MET A 1 189 ? -18.191 -42.795 88.432 1.00 73.25 189 MET A C 1
ATOM 1547 O O . MET A 1 189 ? -17.044 -42.895 88.875 1.00 73.25 189 MET A O 1
ATOM 1551 N N . ARG A 1 190 ? -19.152 -43.677 88.734 1.00 76.19 190 ARG A N 1
ATOM 1552 C CA . ARG A 1 190 ? -18.948 -44.827 89.625 1.00 76.19 190 ARG A CA 1
ATOM 1553 C C . ARG A 1 190 ? -17.988 -45.855 89.024 1.00 76.19 190 ARG A C 1
ATOM 1555 O O . ARG A 1 190 ? -17.082 -46.302 89.716 1.00 76.19 190 ARG A O 1
ATOM 1562 N N . GLN A 1 191 ? -18.112 -46.146 87.726 1.00 69.31 191 GLN A N 1
ATOM 1563 C CA . GLN A 1 191 ? -17.182 -47.036 87.018 1.00 69.31 191 GLN A CA 1
ATOM 1564 C C . GLN A 1 191 ? -15.764 -46.465 86.909 1.00 69.31 191 GLN A C 1
ATOM 1566 O O . GLN A 1 191 ? -14.799 -47.221 86.957 1.00 69.31 191 GLN A O 1
ATOM 1571 N N . THR A 1 192 ? -15.613 -45.142 86.791 1.00 65.25 192 THR A N 1
ATOM 1572 C CA . THR A 1 192 ? -14.281 -44.515 86.760 1.00 65.25 192 THR A CA 1
ATOM 1573 C C . THR A 1 192 ? -13.619 -44.411 88.136 1.00 65.25 192 THR A C 1
ATOM 1575 O O . THR A 1 192 ? -12.401 -44.320 88.202 1.00 65.25 192 THR A O 1
ATOM 1578 N N . GLY A 1 193 ? -14.387 -44.447 89.233 1.00 57.88 193 GLY A N 1
ATOM 1579 C CA . GLY A 1 193 ? -13.857 -44.357 90.601 1.00 57.88 193 GLY A CA 1
ATOM 1580 C C . GLY A 1 193 ? -13.349 -45.678 91.192 1.00 57.88 193 GLY A C 1
ATOM 1581 O O . GLY A 1 193 ? -12.524 -45.652 92.099 1.00 57.88 193 GLY A O 1
ATOM 1582 N N . GLU A 1 194 ? -13.800 -46.829 90.682 1.00 59.47 194 GLU A N 1
ATOM 1583 C CA . GLU A 1 194 ? -13.343 -48.161 91.126 1.00 59.47 194 GLU A CA 1
ATOM 1584 C C . GLU A 1 194 ? -12.062 -48.637 90.407 1.00 59.47 194 GLU A C 1
ATOM 1586 O O . GLU A 1 194 ? -11.506 -49.671 90.768 1.00 59.47 194 GLU A O 1
ATOM 1591 N N . ALA A 1 195 ? -11.559 -47.882 89.420 1.00 58.00 195 ALA A N 1
ATOM 1592 C CA . ALA A 1 195 ? -10.380 -48.252 88.631 1.00 58.00 195 ALA A CA 1
ATOM 1593 C C . ALA A 1 195 ? -9.030 -47.746 89.191 1.00 58.00 195 ALA A C 1
ATOM 1595 O O . ALA A 1 195 ? -7.998 -48.278 88.796 1.00 58.00 195 ALA A O 1
ATOM 1596 N N . ASP A 1 196 ? -9.021 -46.790 90.131 1.00 57.66 196 ASP A N 1
ATOM 1597 C CA . ASP A 1 196 ? -7.787 -46.173 90.670 1.00 57.66 196 ASP A CA 1
ATOM 1598 C C . ASP A 1 196 ? -7.560 -46.461 92.174 1.00 57.66 196 ASP A C 1
ATOM 1600 O O . ASP A 1 196 ? -6.828 -45.745 92.861 1.00 57.66 196 ASP A O 1
ATOM 1604 N N . GLY A 1 197 ? -8.196 -47.510 92.710 1.00 62.91 197 GLY A N 1
ATOM 1605 C CA . GLY A 1 197 ? -8.209 -47.830 94.140 1.00 62.91 197 GLY A CA 1
ATOM 1606 C C . GLY A 1 197 ? -7.772 -49.250 94.509 1.00 62.91 197 GLY A C 1
ATOM 1607 O O . GLY A 1 197 ? -8.508 -49.900 95.239 1.00 62.91 197 GLY A O 1
ATOM 1608 N N . ASP A 1 198 ? -6.609 -49.729 94.050 1.00 51.19 198 ASP A N 1
ATOM 1609 C CA . ASP A 1 198 ? -5.790 -50.697 94.809 1.00 51.19 198 ASP A CA 1
ATOM 1610 C C . ASP A 1 198 ? -4.334 -50.733 94.302 1.00 51.19 198 ASP A C 1
ATOM 1612 O O . ASP A 1 198 ? -4.064 -50.545 93.116 1.00 51.19 198 ASP A O 1
ATOM 1616 N N . GLY A 1 199 ? -3.393 -50.893 95.230 1.00 49.31 199 GLY A N 1
ATOM 1617 C CA . GLY A 1 199 ? -2.000 -50.464 95.098 1.00 49.31 199 GLY A CA 1
ATOM 1618 C C . GLY A 1 199 ? -1.023 -51.414 94.394 1.00 49.31 199 GLY A C 1
ATOM 1619 O O . GLY A 1 199 ? -1.103 -52.636 94.520 1.00 49.31 199 GLY A O 1
ATOM 1620 N N . ALA A 1 200 ? -0.024 -50.798 93.750 1.00 44.09 200 ALA A N 1
ATOM 1621 C CA . ALA A 1 200 ? 1.366 -51.249 93.623 1.00 44.09 200 ALA A CA 1
ATOM 1622 C C . ALA A 1 200 ? 2.265 -50.054 93.262 1.00 44.09 200 ALA A C 1
ATOM 1624 O O . ALA A 1 200 ? 1.933 -49.347 92.284 1.00 44.09 200 ALA A O 1
#

Secondary structure (DSSP, 8-state):
-HHHHHHHHHHHHHHHHHHHHHT--EEEEEESGGGT---EEEEEETTEEEEEESS-HHHHHHHHHHHHHHH-TTS--EEE-S-HHHHHHHHHHHT-TT-EEE-HHHHHHHHHHHHHHHHHHHHHHHHHHHHHHHHHHHHHHHHHHHHHHHHHHHHHHHHHHHHHHHHHS--PPPP--HHHHHHHHHHHHHHHHSSS-S--

InterPro domains:
  IPR010298 Ribosome-associated endoribonuclease 1 [PF05991] (2-115)

Radius of gyration: 43.66 Å; chains: 1; bounding box: 70×64×121 Å